Protein AF-0000000080633157 (afdb_homodimer)

Foldseek 3Di:
DPDDDDPCLQDADDDDPPDDCDPVNVVRRVVSVQLVQQQVQLQWKAWFFADFQAWADPDWQKIWTAWGWTAFNSSGIAGQDDGGDMDGHDFDQDQKKFKKWFFDVVFDADPVRPDTDRHTDIDIGRDQDDDRRIDTAWMFGADNRRITDDIGGPTDHMDTPDDDPPPPPD/DPDDDDPCLQDADDDDPPDDCDPVNVVRRVVSVQLVQQQVQLQWKAWFFADFQAWADPDKQKIWTAWGWTAFNSSGIAGADDGGDMDGHDFDQDQKKFKKWFFCVVFDADPVRPDTDRHTDIDIGRDQDDDRRIDTAWMFGADNRRITDDIGGPTDHMDTPDDDPPPPPD

Nearest PDB structures (foldseek):
  7b5h-assembly1_AC  TM=4.561E-01  e=1.492E-03  Nostoc sp. PCC 7120 = FACHB-418
  7b5h-assembly1_AB  TM=4.470E-01  e=4.577E-03  Nostoc sp. PCC 7120 = FACHB-418
  7b5h-assembly1_AA  TM=4.340E-01  e=4.577E-03  Nostoc sp. PCC 7120 = FACHB-418
  2xc8-assembly1_B  TM=2.805E-01  e=1.183E-01  Bacillus phage SPP1
  7b5h-assembly1_AC  TM=4.496E-01  e=2.382E-03  Nostoc sp. PCC 7120 = FACHB-418

Sequence (340 aa):
MPVSIPADATRCLHYGDGMLLTSALMTLEQRFLLNWNALQNRLLHTPGVLEGLLVTHGGGDRVTVGSGAGFDALGRFLVLPGEGASLTVPGGSSASCYVHLLFPDPAPVGEDGTIMDLAAAPRVGDTEEAPDNGVLLAEIRRDAAGAVAGVIDRRQPVRSRLPAQLTDAGMPVSIPADATRCLHYGDGMLLTSALMTLEQRFLLNWNALQNRLLHTPGVLEGLLVTHGGGDRVTVGSGAGFDALGRFLVLPGEGASLTVPGGSSASCYVHLLFPDPAPVGEDGTIMDLAAAPRVGDTEEAPDNGVLLAEIRRDAAGAVAGVIDRRQPVRSRLPAQLTDAG

Structure (mmCIF, N/CA/C/O backbone):
data_AF-0000000080633157-model_v1
#
loop_
_entity.id
_entity.type
_entity.pdbx_description
1 polymer 'Uncharacterized protein'
#
loop_
_atom_site.group_PDB
_atom_site.id
_atom_site.type_symbol
_atom_site.label_atom_id
_atom_site.label_alt_id
_atom_site.label_comp_id
_atom_site.label_asym_id
_atom_site.label_entity_id
_atom_site.label_seq_id
_atom_site.pdbx_PDB_ins_code
_atom_site.Cartn_x
_atom_site.Cartn_y
_atom_site.Cartn_z
_atom_site.occupancy
_atom_site.B_iso_or_equiv
_atom_site.auth_seq_id
_atom_site.auth_comp_id
_atom_site.auth_asym_id
_atom_site.auth_atom_id
_atom_site.pdbx_PDB_model_num
ATOM 1 N N . MET A 1 1 ? 22.188 -16.578 2.732 1 46.91 1 MET A N 1
ATOM 2 C CA . MET A 1 1 ? 23.109 -15.953 1.798 1 46.91 1 MET A CA 1
ATOM 3 C C . MET A 1 1 ? 22.75 -14.484 1.595 1 46.91 1 MET A C 1
ATOM 5 O O . MET A 1 1 ? 21.594 -14.094 1.749 1 46.91 1 MET A O 1
ATOM 9 N N . PRO A 1 2 ? 23.766 -13.672 1.641 1 53.5 2 PRO A N 1
ATOM 10 C CA . PRO A 1 2 ? 23.484 -12.25 1.443 1 53.5 2 PRO A CA 1
ATOM 11 C C . PRO A 1 2 ? 22.688 -11.977 0.173 1 53.5 2 PRO A C 1
ATOM 13 O O . PRO A 1 2 ? 22.797 -12.719 -0.803 1 53.5 2 PRO A O 1
ATOM 16 N N . VAL A 1 3 ? 21.594 -11.352 0.312 1 65.88 3 VAL A N 1
ATOM 17 C CA . VAL A 1 3 ? 20.734 -10.977 -0.805 1 65.88 3 VAL A CA 1
ATOM 18 C C . VAL A 1 3 ? 21.547 -10.289 -1.888 1 65.88 3 VAL A C 1
ATOM 20 O O . VAL A 1 3 ? 22.344 -9.391 -1.594 1 65.88 3 VAL A O 1
ATOM 23 N N . SER A 1 4 ? 21.719 -10.914 -3.088 1 83.06 4 SER A N 1
ATOM 24 C CA . SER A 1 4 ? 22.406 -10.242 -4.188 1 83.06 4 SER A CA 1
ATOM 25 C C . SER A 1 4 ? 21.594 -9.062 -4.707 1 83.06 4 SER A C 1
ATOM 27 O O . SER A 1 4 ? 20.391 -9.18 -4.918 1 83.06 4 SER A O 1
ATOM 29 N N . ILE A 1 5 ? 22.25 -7.824 -4.699 1 88.5 5 ILE A N 1
ATOM 30 C CA . ILE A 1 5 ? 21.641 -6.621 -5.262 1 88.5 5 ILE A CA 1
ATOM 31 C C . ILE A 1 5 ? 22.219 -6.352 -6.648 1 88.5 5 ILE A C 1
ATOM 33 O O . ILE A 1 5 ? 23.406 -6.07 -6.789 1 88.5 5 ILE A O 1
ATOM 37 N N . PRO A 1 6 ? 21.359 -6.469 -7.637 1 87.81 6 PRO A N 1
ATOM 38 C CA . PRO A 1 6 ? 21.875 -6.293 -9 1 87.81 6 PRO A CA 1
ATOM 39 C C . PRO A 1 6 ? 22.594 -4.953 -9.188 1 87.81 6 PRO A C 1
ATOM 41 O O . PRO A 1 6 ? 22.219 -3.959 -8.562 1 87.81 6 PRO A O 1
ATOM 44 N N . ALA A 1 7 ? 23.547 -4.895 -10.125 1 86.62 7 ALA A N 1
ATOM 45 C CA . ALA A 1 7 ? 24.391 -3.725 -10.344 1 86.62 7 ALA A CA 1
ATOM 46 C C . ALA A 1 7 ? 23.578 -2.545 -10.859 1 86.62 7 ALA A C 1
ATOM 48 O O . ALA A 1 7 ? 23.938 -1.387 -10.633 1 86.62 7 ALA A O 1
ATOM 49 N N . ASP A 1 8 ? 22.516 -2.84 -11.469 1 88.5 8 ASP A N 1
ATOM 50 C CA . ASP A 1 8 ? 21.75 -1.76 -12.078 1 88.5 8 ASP A CA 1
ATOM 51 C C . ASP A 1 8 ? 20.5 -1.426 -11.258 1 88.5 8 ASP A C 1
ATOM 53 O O . ASP A 1 8 ? 19.578 -0.775 -11.75 1 88.5 8 ASP A O 1
ATOM 57 N N . ALA A 1 9 ? 20.531 -1.873 -10.023 1 88.31 9 ALA A N 1
ATOM 58 C CA . ALA A 1 9 ? 19.344 -1.711 -9.18 1 88.31 9 ALA A CA 1
ATOM 59 C C . ALA A 1 9 ? 19.094 -0.238 -8.875 1 88.31 9 ALA A C 1
ATOM 61 O O . ALA A 1 9 ? 17.984 0.138 -8.492 1 88.31 9 ALA A O 1
ATOM 62 N N . THR A 1 10 ? 20.094 0.653 -9.062 1 89 10 THR A N 1
ATOM 63 C CA . THR A 1 10 ? 19.938 2.037 -8.633 1 89 10 THR A CA 1
ATOM 64 C C . THR A 1 10 ? 19.859 2.977 -9.828 1 89 10 THR A C 1
ATOM 66 O O . THR A 1 10 ? 19.875 4.199 -9.672 1 89 10 THR A O 1
ATOM 69 N N . ARG A 1 11 ? 19.812 2.42 -10.953 1 89.44 11 ARG A N 1
ATOM 70 C CA . ARG A 1 11 ? 19.766 3.25 -12.156 1 89.44 11 ARG A CA 1
ATOM 71 C C . ARG A 1 11 ? 18.328 3.705 -12.445 1 89.44 11 ARG A C 1
ATOM 73 O O . ARG A 1 11 ? 17.406 2.896 -12.422 1 89.44 11 ARG A O 1
ATOM 80 N N . CYS A 1 12 ? 18.172 4.992 -12.688 1 91.44 12 CYS A N 1
ATOM 81 C CA . CYS A 1 12 ? 16.875 5.562 -13.023 1 91.44 12 CYS A CA 1
ATOM 82 C C . CYS A 1 12 ? 17.016 6.68 -14.047 1 91.44 12 CYS A C 1
ATOM 84 O O . CYS A 1 12 ? 18.125 7.035 -14.438 1 91.44 12 CYS A O 1
ATOM 86 N N . LEU A 1 13 ? 15.906 7.137 -14.648 1 92.06 13 LEU A N 1
ATOM 87 C CA . LEU A 1 13 ? 15.898 8.141 -15.711 1 92.06 13 LEU A CA 1
ATOM 88 C C . LEU A 1 13 ? 16.25 9.516 -15.164 1 92.06 13 LEU A C 1
ATOM 90 O O . LEU A 1 13 ? 15.758 9.914 -14.109 1 92.06 13 LEU A O 1
ATOM 94 N N . HIS A 1 14 ? 17.188 10.195 -15.82 1 93.44 14 HIS A N 1
ATOM 95 C CA . HIS A 1 14 ? 17.391 11.625 -15.656 1 93.44 14 HIS A CA 1
ATOM 96 C C . HIS A 1 14 ? 16.688 12.422 -16.75 1 93.44 14 HIS A C 1
ATOM 98 O O . HIS A 1 14 ? 17.125 12.406 -17.906 1 93.44 14 HIS A O 1
ATOM 104 N N . TYR A 1 15 ? 15.562 13.211 -16.344 1 91.5 15 TYR A N 1
ATOM 105 C CA . TYR A 1 15 ? 14.781 13.961 -17.312 1 91.5 15 TYR A CA 1
ATOM 106 C C . TYR A 1 15 ? 15.492 15.242 -17.703 1 91.5 15 TYR A C 1
ATOM 108 O O . TYR A 1 15 ? 15.883 16.031 -16.844 1 91.5 15 TYR A O 1
ATOM 116 N N . GLY A 1 16 ? 15.695 15.336 -18.969 1 90.88 16 GLY A N 1
ATOM 117 C CA . GLY A 1 16 ? 16.312 16.531 -19.516 1 90.88 16 GLY A CA 1
ATOM 118 C C . GLY A 1 16 ? 15.422 17.297 -20.484 1 90.88 16 GLY A C 1
ATOM 119 O O . GLY A 1 16 ? 14.547 16.703 -21.109 1 90.88 16 GLY A O 1
ATOM 120 N N . ASP A 1 17 ? 15.586 18.625 -20.5 1 91.44 17 ASP A N 1
ATOM 121 C CA . ASP A 1 17 ? 14.812 19.438 -21.438 1 91.44 17 ASP A CA 1
ATOM 122 C C . ASP A 1 17 ? 14.992 18.953 -22.875 1 91.44 17 ASP A C 1
ATOM 124 O O . ASP A 1 17 ? 16.109 18.672 -23.312 1 91.44 17 ASP A O 1
ATOM 128 N N . GLY A 1 18 ? 13.898 18.828 -23.547 1 91.56 18 GLY A N 1
ATOM 129 C CA . GLY A 1 18 ? 13.945 18.453 -24.953 1 91.56 18 GLY A CA 1
ATOM 130 C C . GLY A 1 18 ? 14.055 16.953 -25.156 1 91.56 18 GLY A C 1
ATOM 131 O O . GLY A 1 18 ? 14.062 16.469 -26.297 1 91.56 18 GLY A O 1
ATOM 132 N N . MET A 1 19 ? 14.133 16.281 -24.094 1 88.19 19 MET A N 1
ATOM 133 C CA . MET A 1 19 ? 14.234 14.828 -24.156 1 88.19 19 MET A CA 1
ATOM 134 C C . MET A 1 19 ? 12.977 14.227 -24.766 1 88.19 19 MET A C 1
ATOM 136 O O . MET A 1 19 ? 11.859 14.656 -24.453 1 88.19 19 MET A O 1
ATOM 140 N N . LEU A 1 20 ? 13.172 13.266 -25.75 1 88.62 20 LEU A N 1
ATOM 141 C CA . LEU A 1 20 ? 12.07 12.43 -26.219 1 88.62 20 LEU A CA 1
ATOM 142 C C . LEU A 1 20 ? 11.883 11.219 -25.312 1 88.62 20 LEU A C 1
ATOM 144 O O . LEU A 1 20 ? 12.734 10.32 -25.297 1 88.62 20 LEU A O 1
ATOM 148 N N . LEU A 1 21 ? 10.797 11.227 -24.609 1 89.62 21 LEU A N 1
ATOM 149 C CA . LEU A 1 21 ? 10.523 10.109 -23.703 1 89.62 21 LEU A CA 1
ATOM 150 C C . LEU A 1 21 ? 9.891 8.945 -24.453 1 89.62 21 LEU A C 1
ATOM 152 O O . LEU A 1 21 ? 8.688 8.953 -24.734 1 89.62 21 LEU A O 1
ATOM 156 N N . THR A 1 22 ? 10.727 7.902 -24.734 1 91.94 22 THR A N 1
ATOM 157 C CA . THR A 1 22 ? 10.25 6.707 -25.438 1 91.94 22 THR A CA 1
ATOM 158 C C . THR A 1 22 ? 9.555 5.758 -24.453 1 91.94 22 THR A C 1
ATOM 160 O O . THR A 1 22 ? 9.656 5.922 -23.234 1 91.94 22 THR A O 1
ATOM 163 N N . SER A 1 23 ? 8.867 4.82 -25.062 1 93.88 23 SER A N 1
ATOM 164 C CA . SER A 1 23 ? 8.227 3.799 -24.25 1 93.88 23 SER A CA 1
ATOM 165 C C . SER A 1 23 ? 9.258 3.006 -23.453 1 93.88 23 SER A C 1
ATOM 167 O O . SER A 1 23 ? 9.008 2.639 -22.297 1 93.88 23 SER A O 1
ATOM 169 N N . ALA A 1 24 ? 10.367 2.785 -23.969 1 93.44 24 ALA A N 1
ATOM 170 C CA . ALA A 1 24 ? 11.422 2.049 -23.281 1 93.44 24 ALA A CA 1
ATOM 171 C C . ALA A 1 24 ? 11.93 2.826 -22.062 1 93.44 24 ALA A C 1
ATOM 173 O O . ALA A 1 24 ? 12.156 2.248 -21 1 93.44 24 ALA A O 1
ATOM 174 N N . LEU A 1 25 ? 12.102 4.059 -22.234 1 92.94 25 LEU A N 1
ATOM 175 C CA . LEU A 1 25 ? 12.578 4.891 -21.125 1 92.94 25 LEU A CA 1
ATOM 176 C C . LEU A 1 25 ? 11.539 4.984 -20.016 1 92.94 25 LEU A C 1
ATOM 178 O O . LEU A 1 25 ? 11.867 4.902 -18.844 1 92.94 25 LEU A O 1
ATOM 182 N N . MET A 1 26 ? 10.305 5.156 -20.438 1 94.81 26 MET A N 1
ATOM 183 C CA . MET A 1 26 ? 9.234 5.25 -19.438 1 94.81 26 MET A CA 1
ATOM 184 C C . MET A 1 26 ? 9.062 3.928 -18.703 1 94.81 26 MET A C 1
ATOM 186 O O . MET A 1 26 ? 8.836 3.914 -17.484 1 94.81 26 MET A O 1
ATOM 190 N N . THR A 1 27 ? 9.203 2.836 -19.391 1 94.25 27 THR A N 1
ATOM 191 C CA . THR A 1 27 ? 9.141 1.513 -18.781 1 94.25 27 THR A CA 1
ATOM 192 C C . THR A 1 27 ? 10.289 1.316 -17.797 1 94.25 27 THR A C 1
ATOM 194 O O . THR A 1 27 ? 10.102 0.771 -16.703 1 94.25 27 THR A O 1
ATOM 197 N N . LEU A 1 28 ? 11.422 1.739 -18.172 1 93.31 28 LEU A N 1
ATOM 198 C CA . LEU A 1 28 ? 12.586 1.661 -17.297 1 93.31 28 LEU A CA 1
ATOM 199 C C . LEU A 1 28 ? 12.32 2.391 -15.977 1 93.31 28 LEU A C 1
ATOM 201 O O . LEU A 1 28 ? 12.602 1.859 -14.906 1 93.31 28 LEU A O 1
ATOM 205 N N . GLU A 1 29 ? 11.789 3.604 -16.062 1 94.5 29 GLU A N 1
ATOM 206 C CA . GLU A 1 29 ? 11.523 4.383 -14.859 1 94.5 29 GLU A CA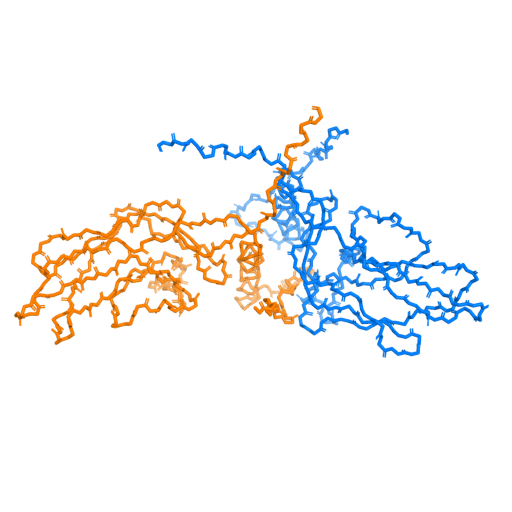 1
ATOM 207 C C . GLU A 1 29 ? 10.469 3.707 -13.984 1 94.5 29 GLU A C 1
ATOM 209 O O . GLU A 1 29 ? 10.617 3.646 -12.766 1 94.5 29 GLU A O 1
ATOM 214 N N . GLN A 1 30 ? 9.453 3.252 -14.602 1 94.56 30 GLN A N 1
ATOM 215 C CA . GLN A 1 30 ? 8.406 2.543 -13.875 1 94.56 30 GLN A CA 1
ATOM 216 C C . GLN A 1 30 ? 8.969 1.332 -13.141 1 94.56 30 GLN A C 1
ATOM 218 O O . GLN A 1 30 ? 8.695 1.135 -11.953 1 94.56 30 GLN A O 1
ATOM 223 N N . ARG A 1 31 ? 9.734 0.518 -13.797 1 93.44 31 ARG A N 1
ATOM 224 C CA . ARG A 1 31 ? 10.359 -0.658 -13.195 1 93.44 31 ARG A CA 1
ATOM 225 C C . ARG A 1 31 ? 11.297 -0.263 -12.062 1 93.44 31 ARG A C 1
ATOM 227 O O . ARG A 1 31 ? 11.352 -0.943 -11.031 1 93.44 31 ARG A O 1
ATOM 234 N N . PHE A 1 32 ? 12.031 0.822 -12.312 1 93.38 32 PHE A N 1
ATOM 235 C CA . PHE A 1 32 ? 12.922 1.306 -11.266 1 93.38 32 PHE A CA 1
ATOM 236 C C . PHE A 1 32 ? 12.141 1.598 -9.984 1 93.38 32 PHE A C 1
ATOM 238 O O . PHE A 1 32 ? 12.508 1.134 -8.906 1 93.38 32 PHE A O 1
ATOM 245 N N . LEU A 1 33 ? 11.016 2.281 -10.102 1 93.94 33 LEU A N 1
ATOM 246 C CA . LEU A 1 33 ? 10.242 2.686 -8.93 1 93.94 33 LEU A CA 1
ATOM 247 C C . LEU A 1 33 ? 9.656 1.469 -8.219 1 93.94 33 LEU A C 1
ATOM 249 O O . LEU A 1 33 ? 9.688 1.39 -6.992 1 93.94 33 LEU A O 1
ATOM 253 N N . LEU A 1 34 ? 9.18 0.485 -8.945 1 94.75 34 LEU A N 1
ATOM 254 C CA . LEU A 1 34 ? 8.625 -0.733 -8.359 1 94.75 34 LEU A CA 1
ATOM 255 C C . LEU A 1 34 ? 9.719 -1.562 -7.691 1 94.75 34 LEU A C 1
ATOM 257 O O . LEU A 1 34 ? 9.539 -2.049 -6.574 1 94.75 34 LEU A O 1
ATOM 261 N N . ASN A 1 35 ? 10.867 -1.641 -8.344 1 93 35 ASN A N 1
ATOM 262 C CA . ASN A 1 35 ? 11.961 -2.449 -7.816 1 93 35 ASN A CA 1
ATOM 263 C C . ASN A 1 35 ? 12.625 -1.784 -6.609 1 93 35 ASN A C 1
ATOM 265 O O . ASN A 1 35 ? 13.094 -2.467 -5.699 1 93 35 ASN A O 1
ATOM 269 N N . TRP A 1 36 ? 12.672 -0.483 -6.68 1 90.44 36 TRP A N 1
ATOM 270 C CA . TRP A 1 36 ? 13.219 0.276 -5.559 1 90.44 36 TRP A CA 1
ATOM 271 C C . TRP A 1 36 ? 12.453 -0.031 -4.273 1 90.44 36 TRP A C 1
ATOM 273 O O . TRP A 1 36 ? 13.055 -0.306 -3.236 1 90.44 36 TRP A O 1
ATOM 283 N N . ASN A 1 37 ? 11.172 -0.09 -4.352 1 93.31 37 ASN A N 1
ATOM 284 C CA . ASN A 1 37 ? 10.32 -0.448 -3.225 1 93.31 37 ASN A CA 1
ATOM 285 C C . ASN A 1 37 ? 10.461 -1.922 -2.857 1 93.31 37 ASN A C 1
ATOM 287 O O . ASN A 1 37 ? 10.555 -2.266 -1.677 1 93.31 37 ASN A O 1
ATOM 291 N N . ALA A 1 38 ? 10.523 -2.785 -3.83 1 94.44 38 ALA A N 1
ATOM 292 C CA . ALA A 1 38 ? 10.656 -4.223 -3.588 1 94.44 38 ALA A CA 1
ATOM 293 C C . ALA A 1 38 ? 11.945 -4.539 -2.836 1 94.44 38 ALA A C 1
ATOM 295 O O . ALA A 1 38 ? 11.953 -5.387 -1.94 1 94.44 38 ALA A O 1
ATOM 296 N N . LEU A 1 39 ? 13.016 -3.863 -3.227 1 92.25 39 LEU A N 1
ATOM 297 C CA . LEU A 1 39 ? 14.289 -4.102 -2.557 1 92.25 39 LEU A CA 1
ATOM 298 C C . LEU A 1 39 ? 14.203 -3.736 -1.078 1 92.25 39 LEU A C 1
ATOM 300 O O . LEU A 1 39 ? 14.727 -4.461 -0.224 1 92.25 39 LEU A O 1
ATOM 304 N N . GLN A 1 40 ? 13.562 -2.711 -0.721 1 92.25 40 GLN A N 1
ATOM 305 C CA . GLN A 1 40 ? 13.359 -2.354 0.679 1 92.25 40 GLN A CA 1
ATOM 306 C C . GLN A 1 40 ? 12.562 -3.434 1.408 1 92.25 40 GLN A C 1
ATOM 308 O O . GLN A 1 40 ? 12.938 -3.857 2.502 1 92.25 40 GLN A O 1
ATOM 313 N N . ASN A 1 41 ? 11.492 -3.801 0.821 1 95.06 41 ASN A N 1
ATOM 314 C CA . ASN A 1 41 ? 10.688 -4.859 1.423 1 95.06 41 ASN A CA 1
ATOM 315 C C . ASN A 1 41 ? 11.523 -6.113 1.684 1 95.06 41 ASN A C 1
ATOM 317 O O . ASN A 1 41 ? 11.406 -6.73 2.744 1 95.06 41 ASN A O 1
ATOM 321 N N . ARG A 1 42 ? 12.305 -6.453 0.713 1 93.69 42 ARG A N 1
ATOM 322 C CA . ARG A 1 42 ? 13.141 -7.648 0.823 1 93.69 42 ARG A CA 1
ATOM 323 C C . ARG A 1 42 ? 14.078 -7.551 2.02 1 93.69 42 ARG A C 1
ATOM 325 O O . ARG A 1 42 ? 14.305 -8.539 2.721 1 93.69 42 ARG A O 1
ATOM 332 N N . LEU A 1 43 ? 14.586 -6.43 2.244 1 91.19 43 LEU A N 1
ATOM 333 C CA . LEU A 1 43 ? 15.57 -6.238 3.299 1 91.19 43 LEU A CA 1
ATOM 334 C C . LEU A 1 43 ? 14.891 -6.043 4.652 1 91.19 43 LEU A C 1
ATOM 336 O O . LEU A 1 43 ? 15.477 -6.34 5.695 1 91.19 43 LEU A O 1
ATOM 340 N N . LEU A 1 44 ? 13.664 -5.633 4.695 1 90.94 44 LEU A N 1
ATOM 341 C CA . LEU A 1 44 ? 12.984 -5.289 5.941 1 90.94 44 LEU A CA 1
ATOM 342 C C . LEU A 1 44 ? 12.078 -6.43 6.395 1 90.94 44 LEU A C 1
ATOM 344 O O . LEU A 1 44 ? 11.781 -6.555 7.586 1 90.94 44 LEU A O 1
ATOM 348 N N . HIS A 1 45 ? 11.641 -7.254 5.492 1 94.25 45 HIS A N 1
ATOM 349 C CA . HIS A 1 45 ? 10.586 -8.211 5.805 1 94.25 45 HIS A CA 1
ATOM 350 C C . HIS A 1 45 ? 10.898 -9.586 5.223 1 94.25 45 HIS A C 1
ATOM 352 O O . HIS A 1 45 ? 11.555 -9.688 4.18 1 94.25 45 HIS A O 1
ATOM 358 N N . THR A 1 46 ? 10.438 -10.641 5.879 1 94.75 46 THR A N 1
ATOM 359 C CA . THR A 1 46 ? 10.445 -11.977 5.293 1 94.75 46 THR A CA 1
ATOM 360 C C . THR A 1 46 ? 9.344 -12.117 4.246 1 94.75 46 THR A C 1
ATOM 362 O O . THR A 1 46 ? 8.344 -11.391 4.281 1 94.75 46 THR A O 1
ATOM 365 N N . PRO A 1 47 ? 9.555 -13.016 3.314 1 96.5 47 PRO A N 1
ATOM 366 C CA . PRO A 1 47 ? 8.422 -13.32 2.434 1 96.5 47 PRO A CA 1
ATOM 367 C C . PRO A 1 47 ? 7.25 -13.961 3.18 1 96.5 47 PRO A C 1
ATOM 369 O O . PRO A 1 47 ? 7.453 -14.648 4.184 1 96.5 47 PRO A O 1
ATOM 372 N N . GLY A 1 48 ? 6.082 -13.734 2.656 1 97.44 48 GLY A N 1
ATOM 373 C CA . GLY A 1 48 ? 4.902 -14.312 3.283 1 97.44 48 GLY A CA 1
ATOM 374 C C . GLY A 1 48 ? 3.631 -13.547 2.986 1 97.44 48 GLY A C 1
ATOM 375 O O . GLY A 1 48 ? 3.58 -12.758 2.037 1 97.44 48 GLY A O 1
ATOM 376 N N . VAL A 1 49 ? 2.607 -13.859 3.789 1 97.81 49 VAL A N 1
ATOM 377 C CA . VAL A 1 49 ? 1.283 -13.273 3.609 1 97.81 49 VAL A CA 1
ATOM 378 C C . VAL A 1 49 ? 1.072 -12.148 4.629 1 97.81 49 VAL A C 1
ATOM 380 O O . VAL A 1 49 ? 1.312 -12.336 5.824 1 97.81 49 VAL A O 1
ATOM 383 N N . LEU A 1 50 ? 0.703 -11 4.133 1 96.62 50 LEU A N 1
ATOM 384 C CA . LEU A 1 50 ? 0.382 -9.867 5.004 1 96.62 50 LEU A CA 1
ATOM 385 C C . LEU A 1 50 ? -1.054 -9.969 5.512 1 96.62 50 LEU A C 1
ATOM 387 O O . LEU A 1 50 ? -1.322 -9.695 6.684 1 96.62 50 LEU A O 1
ATOM 391 N N . GLU A 1 51 ? -1.919 -10.32 4.547 1 95.88 51 GLU A N 1
ATOM 392 C CA . GLU A 1 51 ? -3.346 -10.391 4.852 1 95.88 51 GLU A CA 1
ATOM 393 C C . GLU A 1 51 ? -4.086 -11.242 3.818 1 95.88 51 GLU A C 1
ATOM 395 O O . GLU A 1 51 ? -3.771 -11.188 2.627 1 95.88 51 GLU A O 1
ATOM 400 N N . GLY A 1 52 ? -5.078 -11.961 4.352 1 97.12 52 GLY A N 1
ATOM 401 C CA . GLY A 1 52 ? -5.965 -12.672 3.443 1 97.12 52 GLY A CA 1
ATOM 402 C C . GLY A 1 52 ? -5.312 -13.875 2.791 1 97.12 52 GLY A C 1
ATOM 403 O O . GLY A 1 52 ? -4.613 -14.641 3.453 1 97.12 52 GLY A O 1
ATOM 404 N N . LEU A 1 53 ? -5.777 -14.211 1.559 1 97.94 53 LEU A N 1
ATOM 405 C CA . LEU A 1 53 ? -5.23 -15.234 0.683 1 97.94 53 LEU A CA 1
ATOM 406 C C . LEU A 1 53 ? -5.52 -16.625 1.234 1 97.94 53 LEU A C 1
ATOM 408 O O . LEU A 1 53 ? -4.754 -17.562 1 1 97.94 53 LEU A O 1
ATOM 412 N N . LEU A 1 54 ? -6.582 -16.719 1.969 1 98.06 54 LEU A N 1
ATOM 413 C CA . LEU A 1 54 ? -7.008 -18.031 2.443 1 98.06 54 LEU A CA 1
ATOM 414 C C . LEU A 1 54 ? -7.531 -18.891 1.292 1 98.06 54 LEU A C 1
ATOM 416 O O . LEU A 1 54 ? -8.297 -18.406 0.458 1 98.06 54 LEU A O 1
ATOM 420 N N . VAL A 1 55 ? -7.094 -20.109 1.274 1 98.44 55 VAL A N 1
ATOM 421 C CA . VAL A 1 55 ? -7.566 -21.062 0.281 1 98.44 55 VAL A CA 1
ATOM 422 C C . VAL A 1 55 ? -8.617 -21.969 0.903 1 98.44 55 VAL A C 1
ATOM 424 O O . VAL A 1 55 ? -8.398 -22.562 1.966 1 98.44 55 VAL A O 1
ATOM 427 N N . THR A 1 56 ? -9.695 -22.047 0.234 1 97.94 56 THR A N 1
ATOM 428 C CA . THR A 1 56 ? -10.781 -22.891 0.715 1 97.94 56 THR A CA 1
ATOM 429 C C . THR A 1 56 ? -11.289 -23.812 -0.396 1 97.94 56 THR A C 1
ATOM 431 O O . THR A 1 56 ? -11.156 -23.484 -1.579 1 97.94 56 THR A O 1
ATOM 434 N N . HIS A 1 57 ? -11.766 -24.953 0.052 1 96.69 57 HIS A N 1
ATOM 435 C CA . HIS A 1 57 ? -12.383 -25.844 -0.92 1 96.69 57 HIS A CA 1
ATOM 436 C C . HIS A 1 57 ? -13.727 -25.297 -1.4 1 96.69 57 HIS A C 1
ATOM 438 O O . HIS A 1 57 ? -14.609 -25.016 -0.592 1 96.69 57 HIS A O 1
ATOM 444 N N . GLY A 1 58 ? -13.875 -25.016 -2.678 1 91.75 58 GLY A N 1
ATOM 445 C CA . GLY A 1 58 ? -15.086 -24.453 -3.254 1 91.75 58 GLY A CA 1
ATOM 446 C C . GLY A 1 58 ? -16.062 -25.5 -3.756 1 91.75 58 GLY A C 1
ATOM 447 O O . GLY A 1 58 ? -17.047 -25.188 -4.414 1 91.75 58 GLY A O 1
ATOM 448 N N . GLY A 1 59 ? -15.727 -26.797 -3.619 1 91.25 59 GLY A N 1
ATOM 449 C CA . GLY A 1 59 ? -16.547 -27.891 -4.109 1 91.25 59 GLY A CA 1
ATOM 450 C C . GLY A 1 59 ? -15.969 -28.547 -5.348 1 91.25 59 GLY A C 1
ATOM 451 O O . GLY A 1 59 ? -15.391 -27.891 -6.203 1 91.25 59 GLY A O 1
ATOM 452 N N . GLY A 1 60 ? -16.25 -29.828 -5.43 1 93.19 60 GLY A N 1
ATOM 453 C CA . GLY A 1 60 ? -15.703 -30.547 -6.57 1 93.19 60 GLY A CA 1
ATOM 454 C C . GLY A 1 60 ? -14.203 -30.391 -6.719 1 93.19 60 GLY A C 1
ATOM 455 O O . GLY A 1 60 ? -13.453 -30.625 -5.77 1 93.19 60 GLY A O 1
ATOM 456 N N . ASP A 1 61 ? -13.82 -30.016 -7.926 1 94.25 61 ASP A N 1
ATOM 457 C CA . ASP A 1 61 ? -12.398 -29.844 -8.203 1 94.25 61 ASP A CA 1
ATOM 458 C C . ASP A 1 61 ? -11.984 -28.375 -8.125 1 94.25 61 ASP A C 1
ATOM 460 O O . ASP A 1 61 ? -10.977 -27.984 -8.703 1 94.25 61 ASP A O 1
ATOM 464 N N . ARG A 1 62 ? -12.789 -27.641 -7.355 1 95.94 62 ARG A N 1
ATOM 465 C CA . ARG A 1 62 ? -12.508 -26.219 -7.309 1 95.94 62 ARG A CA 1
ATOM 466 C C . ARG A 1 62 ? -12.016 -25.797 -5.93 1 95.94 62 ARG A C 1
ATOM 468 O O . ARG A 1 62 ? -12.508 -26.297 -4.91 1 95.94 62 ARG A O 1
ATOM 475 N N . VAL A 1 63 ? -11.023 -24.922 -5.961 1 97.62 63 VAL A N 1
ATOM 476 C CA . VAL A 1 63 ? -10.633 -24.219 -4.742 1 97.62 63 VAL A CA 1
ATOM 477 C C . VAL A 1 63 ? -10.719 -22.719 -4.969 1 97.62 63 VAL A C 1
ATOM 479 O O . VAL A 1 63 ? -10.625 -22.25 -6.109 1 97.62 63 VAL A O 1
ATOM 482 N N . THR A 1 64 ? -10.984 -21.984 -3.938 1 97.81 64 THR A N 1
ATOM 483 C CA . THR A 1 64 ? -11.039 -20.531 -3.994 1 97.81 64 THR A CA 1
ATOM 484 C C . THR A 1 64 ? -9.938 -19.906 -3.143 1 97.81 64 THR A C 1
ATOM 486 O O . THR A 1 64 ? -9.609 -20.422 -2.068 1 97.81 64 THR A O 1
ATOM 489 N N . VAL A 1 65 ? -9.367 -18.891 -3.672 1 98.19 65 VAL A N 1
ATOM 490 C CA . VAL A 1 65 ? -8.383 -18.094 -2.945 1 98.19 65 VAL A CA 1
ATOM 491 C C . VAL A 1 65 ? -8.969 -16.719 -2.635 1 98.19 65 VAL A C 1
ATOM 493 O O . VAL A 1 65 ? -9.398 -16 -3.541 1 98.19 65 VAL A O 1
ATOM 496 N N . GLY A 1 66 ? -8.984 -16.359 -1.416 1 97.62 66 GLY A N 1
ATOM 497 C CA . GLY A 1 66 ? -9.484 -15.047 -1.037 1 97.62 66 GLY A CA 1
ATOM 498 C C . GLY A 1 66 ? -8.555 -13.914 -1.432 1 97.62 66 GLY A C 1
ATOM 499 O O . GLY A 1 66 ? -7.355 -14.125 -1.618 1 97.62 66 GLY A O 1
ATOM 500 N N . SER A 1 67 ? -9.18 -12.719 -1.551 1 97.94 67 SER A N 1
ATOM 501 C CA . SER A 1 67 ? -8.375 -11.523 -1.793 1 97.94 67 SER A CA 1
ATOM 502 C C . SER A 1 67 ? -7.352 -11.312 -0.682 1 97.94 67 SER A C 1
ATOM 504 O O . SER A 1 67 ? -7.543 -11.781 0.443 1 97.94 67 SER A O 1
ATOM 506 N N . GLY A 1 68 ? -6.258 -10.633 -1.015 1 97.81 68 GLY A N 1
ATOM 507 C CA . GLY A 1 68 ? -5.227 -10.367 -0.026 1 97.81 68 GLY A CA 1
ATOM 508 C C . GLY A 1 68 ? -3.916 -9.906 -0.639 1 97.81 68 GLY A C 1
ATOM 509 O O . GLY A 1 68 ? -3.887 -9.445 -1.782 1 97.81 68 GLY A O 1
ATOM 510 N N . ALA A 1 69 ? -2.896 -10 0.241 1 98.19 69 ALA A N 1
ATOM 511 C CA . ALA A 1 69 ? -1.605 -9.484 -0.208 1 98.19 69 ALA A CA 1
ATOM 512 C C . ALA A 1 69 ? -0.458 -10.117 0.573 1 98.19 69 ALA A C 1
ATOM 514 O O . ALA A 1 69 ? -0.672 -10.703 1.639 1 98.19 69 ALA A O 1
ATOM 515 N N . GLY A 1 70 ? 0.682 -10 -0.001 1 97.81 70 GLY A N 1
ATOM 516 C CA . GLY A 1 70 ? 1.906 -10.477 0.621 1 97.81 70 GLY A CA 1
ATOM 517 C C . GLY A 1 70 ? 3.16 -10.016 -0.097 1 97.81 70 GLY A C 1
ATOM 518 O O . GLY A 1 70 ? 3.098 -9.141 -0.967 1 97.81 70 GLY A O 1
ATOM 519 N N . PHE A 1 71 ? 4.27 -10.555 0.331 1 98.06 71 PHE A N 1
ATOM 520 C CA . PHE A 1 71 ? 5.562 -10.32 -0.302 1 98.06 71 PHE A CA 1
ATOM 521 C C . PHE A 1 71 ? 6.18 -11.633 -0.768 1 98.06 71 PHE A C 1
ATOM 523 O O . PHE A 1 71 ? 6.125 -12.641 -0.057 1 98.06 71 PHE A O 1
ATOM 530 N N . ASP A 1 72 ? 6.75 -11.578 -1.958 1 97.56 72 ASP A N 1
ATOM 531 C CA . ASP A 1 72 ? 7.527 -12.742 -2.359 1 97.56 72 ASP A CA 1
ATOM 532 C C . ASP A 1 72 ? 8.984 -12.609 -1.909 1 97.56 72 ASP A C 1
ATOM 534 O O . ASP A 1 72 ? 9.336 -11.68 -1.184 1 97.56 72 ASP A O 1
ATOM 538 N N . ALA A 1 73 ? 9.797 -13.633 -2.283 1 95.56 73 ALA A N 1
ATOM 539 C CA . ALA A 1 73 ? 11.172 -13.719 -1.796 1 95.56 73 ALA A CA 1
ATOM 540 C C . ALA A 1 73 ? 12.016 -12.586 -2.355 1 95.56 73 ALA A C 1
ATOM 542 O O . ALA A 1 73 ? 13.102 -12.297 -1.841 1 95.56 73 ALA A O 1
ATOM 543 N N . LEU A 1 74 ? 11.578 -11.945 -3.426 1 94.25 74 LEU A N 1
ATOM 544 C CA . LEU A 1 74 ? 12.305 -10.836 -4.023 1 94.25 74 LEU A CA 1
ATOM 545 C C . LEU A 1 74 ? 11.805 -9.5 -3.467 1 94.25 74 LEU A C 1
ATOM 547 O O . LEU A 1 74 ? 12.281 -8.438 -3.875 1 94.25 74 LEU A O 1
ATOM 551 N N . GLY A 1 75 ? 10.859 -9.539 -2.527 1 96.06 75 GLY A N 1
ATOM 552 C CA . GLY A 1 75 ? 10.312 -8.344 -1.909 1 96.06 75 GLY A CA 1
ATOM 553 C C . GLY A 1 75 ? 9.203 -7.711 -2.723 1 96.06 75 GLY A C 1
ATOM 554 O O . GLY A 1 75 ? 8.742 -6.609 -2.404 1 96.06 75 GLY A O 1
ATOM 555 N N . ARG A 1 76 ? 8.828 -8.359 -3.791 1 97 76 ARG A N 1
ATOM 556 C CA . ARG A 1 76 ? 7.746 -7.816 -4.609 1 97 76 ARG A CA 1
ATOM 557 C C . ARG A 1 76 ? 6.402 -7.941 -3.9 1 97 76 ARG A C 1
ATOM 559 O O . ARG A 1 76 ? 6.156 -8.922 -3.193 1 97 76 ARG A O 1
ATOM 566 N N . PHE A 1 77 ? 5.602 -6.906 -4.062 1 98.12 77 PHE A N 1
ATOM 567 C CA . PHE A 1 77 ? 4.281 -6.82 -3.449 1 98.12 77 PHE A CA 1
ATOM 568 C C . PHE A 1 77 ? 3.26 -7.617 -4.25 1 98.12 77 PHE A C 1
ATOM 570 O O . PHE A 1 77 ? 2.957 -7.277 -5.395 1 98.12 77 PHE A O 1
ATOM 577 N N . LEU A 1 78 ? 2.805 -8.734 -3.697 1 98.31 78 LEU A N 1
ATOM 578 C CA . LEU A 1 78 ? 1.765 -9.555 -4.305 1 98.31 78 LEU A CA 1
ATOM 579 C C . LEU A 1 78 ? 0.38 -9.094 -3.867 1 98.31 78 LEU A C 1
ATOM 581 O O . LEU A 1 78 ? 0.095 -9.023 -2.668 1 98.31 78 LEU A O 1
ATOM 585 N N . VAL A 1 79 ? -0.454 -8.766 -4.836 1 98.44 79 VAL A N 1
ATOM 586 C CA . VAL A 1 79 ? -1.807 -8.32 -4.512 1 98.44 79 VAL A CA 1
ATOM 587 C C . VAL A 1 79 ? -2.82 -9.133 -5.316 1 98.44 79 VAL A C 1
ATOM 589 O O . VAL A 1 79 ? -2.713 -9.234 -6.539 1 98.44 79 VAL A O 1
ATOM 592 N N . LEU A 1 80 ? -3.699 -9.789 -4.656 1 98.12 80 LEU A N 1
ATOM 593 C CA . LEU A 1 80 ? -4.898 -10.383 -5.242 1 98.12 80 LEU A CA 1
ATOM 594 C C . LEU A 1 80 ? -6.137 -9.57 -4.879 1 98.12 80 LEU A C 1
ATOM 596 O O . LEU A 1 80 ? -6.703 -9.742 -3.795 1 98.12 80 LEU A O 1
ATOM 600 N N . PRO A 1 81 ? -6.559 -8.781 -5.809 1 97.31 81 PRO A N 1
ATOM 601 C CA . PRO A 1 81 ? -7.598 -7.816 -5.441 1 97.31 81 PRO A CA 1
ATOM 602 C C . PRO A 1 81 ? -9.008 -8.375 -5.617 1 97.31 81 PRO A C 1
ATOM 604 O O . PRO A 1 81 ? -9.18 -9.531 -6.016 1 97.31 81 PRO A O 1
ATOM 607 N N . GLY A 1 82 ? -9.984 -7.52 -5.223 1 95.44 82 GLY A N 1
ATOM 608 C CA . GLY A 1 82 ? -11.383 -7.824 -5.48 1 95.44 82 GLY A CA 1
ATOM 609 C C . GLY A 1 82 ? -11.898 -8.984 -4.656 1 95.44 82 GLY A C 1
ATOM 610 O O . GLY A 1 82 ? -11.75 -9.008 -3.434 1 95.44 82 GLY A O 1
ATOM 611 N N . GLU A 1 83 ? -12.461 -9.945 -5.367 1 93.62 83 GLU A N 1
ATOM 612 C CA . GLU A 1 83 ? -13.109 -11.055 -4.684 1 93.62 83 GLU A CA 1
ATOM 613 C C . GLU A 1 83 ? -12.203 -12.281 -4.633 1 93.62 83 GLU A C 1
ATOM 615 O O . GLU A 1 83 ? -12.633 -13.359 -4.223 1 93.62 83 GLU A O 1
ATOM 620 N N . GLY A 1 84 ? -11.031 -12.062 -4.961 1 96.25 84 GLY A N 1
ATOM 621 C CA . GLY A 1 84 ? -10.141 -13.203 -5.031 1 96.25 84 GLY A CA 1
ATOM 622 C C . GLY A 1 84 ? -10.234 -13.953 -6.344 1 96.25 84 GLY A C 1
ATOM 623 O O . GLY A 1 84 ? -10.352 -13.344 -7.41 1 96.25 84 GLY A O 1
ATOM 624 N N . ALA A 1 85 ? -9.992 -15.258 -6.285 1 96.81 85 ALA A N 1
ATOM 625 C CA . ALA A 1 85 ? -9.969 -16.062 -7.504 1 96.81 85 ALA A CA 1
ATOM 626 C C . ALA A 1 85 ? -10.406 -17.5 -7.223 1 96.81 85 ALA A C 1
ATOM 628 O O . ALA A 1 85 ? -10.273 -17.984 -6.098 1 96.81 85 ALA A O 1
ATOM 629 N N . SER A 1 86 ? -10.891 -18.109 -8.266 1 97.12 86 SER A N 1
ATOM 630 C CA . SER A 1 86 ? -11.219 -19.531 -8.25 1 97.12 86 SER A CA 1
ATOM 631 C C . SER A 1 86 ? -10.305 -20.328 -9.18 1 97.12 86 SER A C 1
ATOM 633 O O . SER A 1 86 ? -10.008 -19.875 -10.289 1 97.12 86 SER A O 1
ATOM 635 N N . LEU A 1 87 ? -9.898 -21.469 -8.664 1 97.06 87 LEU A N 1
ATOM 636 C CA . LEU A 1 87 ? -9 -22.328 -9.438 1 97.06 87 LEU A CA 1
ATOM 637 C C . LEU A 1 87 ? -9.602 -23.719 -9.609 1 97.06 87 LEU A C 1
ATOM 639 O O . LEU A 1 87 ? -10.219 -24.25 -8.688 1 97.06 87 LEU A O 1
ATOM 643 N N . THR A 1 88 ? -9.375 -24.25 -10.75 1 96.62 88 THR A N 1
ATOM 644 C CA . THR A 1 88 ? -9.625 -25.672 -10.945 1 96.62 88 THR A CA 1
ATOM 645 C C . THR A 1 88 ? -8.383 -26.484 -10.609 1 96.62 88 THR A C 1
ATOM 647 O O . THR A 1 88 ? -7.281 -26.188 -11.086 1 96.62 88 THR A O 1
ATOM 650 N N . VAL A 1 89 ? -8.562 -27.453 -9.82 1 95.94 89 VAL A N 1
ATOM 651 C CA . VAL A 1 89 ? -7.473 -28.344 -9.461 1 95.94 89 VAL A CA 1
ATOM 652 C C . VAL A 1 89 ? -7.441 -29.531 -10.414 1 95.94 89 VAL A C 1
ATOM 654 O O . VAL A 1 89 ? -8.367 -30.344 -10.43 1 95.94 89 VAL A O 1
ATOM 657 N N . PRO A 1 90 ? -6.395 -29.562 -11.125 1 91.81 90 PRO A N 1
ATOM 658 C CA . PRO A 1 90 ? -6.324 -30.719 -12.031 1 91.81 90 PRO A CA 1
ATOM 659 C C . PRO A 1 90 ? -6.207 -32.031 -11.289 1 91.81 90 PRO A C 1
ATOM 661 O O . PRO A 1 90 ? -5.629 -32.094 -10.195 1 91.81 90 PRO A O 1
ATOM 664 N N . GLY A 1 91 ? -6.836 -33.031 -11.852 1 86.44 91 GLY A N 1
ATOM 665 C CA . GLY A 1 91 ? -6.609 -34.375 -11.312 1 86.44 91 GLY A CA 1
ATOM 666 C C . GLY A 1 91 ? -5.152 -34.781 -11.352 1 86.44 91 GLY A C 1
ATOM 667 O O . GLY A 1 91 ? -4.355 -34.219 -12.102 1 86.44 91 GLY A O 1
ATOM 668 N N . GLY A 1 92 ? -4.75 -35.594 -10.383 1 84.19 92 GLY A N 1
ATOM 669 C CA . GLY A 1 92 ? -3.375 -36.062 -10.367 1 84.19 92 GLY A CA 1
ATOM 670 C C . GLY A 1 92 ? -3.18 -37.312 -9.539 1 84.19 92 GLY A C 1
ATOM 671 O O . GLY A 1 92 ? -4.078 -37.719 -8.797 1 84.19 92 GLY A O 1
ATOM 672 N N . SER A 1 93 ? -2.025 -37.906 -9.812 1 85.12 93 SER A N 1
ATOM 673 C CA . SER A 1 93 ? -1.715 -39.156 -9.117 1 85.12 93 SER A CA 1
ATOM 674 C C . SER A 1 93 ? -1.017 -38.906 -7.789 1 85.12 93 SER A C 1
ATOM 676 O O . SER A 1 93 ? -0.998 -39.75 -6.91 1 85.12 93 SER A O 1
ATOM 678 N N . SER A 1 94 ? -0.494 -37.656 -7.68 1 89.94 94 SER A N 1
ATOM 679 C CA . SER A 1 94 ? 0.169 -37.344 -6.418 1 89.94 94 SER A CA 1
ATOM 680 C C . SER A 1 94 ? -0.845 -37.094 -5.305 1 89.94 94 SER A C 1
ATOM 682 O O . SER A 1 94 ? -1.928 -36.562 -5.555 1 89.94 94 SER A O 1
ATOM 684 N N . ALA A 1 95 ? -0.506 -37.469 -4.051 1 92.94 95 ALA A N 1
ATOM 685 C CA . ALA A 1 95 ? -1.384 -37.344 -2.891 1 92.94 95 ALA A CA 1
ATOM 686 C C . ALA A 1 95 ? -1.631 -35.875 -2.562 1 92.94 95 ALA A C 1
ATOM 688 O O . ALA A 1 95 ? -2.604 -35.531 -1.882 1 92.94 95 ALA A O 1
ATOM 689 N N . SER A 1 96 ? -0.634 -35.062 -3.117 1 95.62 96 SER A N 1
ATOM 690 C CA . SER A 1 96 ? -0.77 -33.656 -2.787 1 95.62 96 SER A CA 1
ATOM 691 C C . SER A 1 96 ? -0.382 -32.781 -3.969 1 95.62 96 SER A C 1
ATOM 693 O O . SER A 1 96 ? 0.378 -33.188 -4.844 1 95.62 96 SER A O 1
ATOM 695 N N . CYS A 1 97 ? -0.993 -31.656 -4.059 1 96.75 97 CYS A N 1
ATOM 696 C CA . CYS A 1 97 ? -0.527 -30.516 -4.852 1 96.75 97 CYS A CA 1
ATOM 697 C C . CYS A 1 97 ? -0.629 -29.219 -4.059 1 96.75 97 CYS A C 1
ATOM 699 O O . CYS A 1 97 ? -1.021 -29.234 -2.891 1 96.75 97 CYS A O 1
ATOM 701 N N . TYR A 1 98 ? -0.109 -28.156 -4.676 1 98.06 98 TYR A N 1
ATOM 702 C CA . TYR A 1 98 ? 0.074 -26.938 -3.877 1 98.06 98 TYR A CA 1
ATOM 703 C C . TYR A 1 98 ? -0.437 -25.719 -4.617 1 98.06 98 TYR A C 1
ATOM 705 O O . TYR A 1 98 ? -0.343 -25.641 -5.844 1 98.06 98 TYR A O 1
ATOM 713 N N . VAL A 1 99 ? -0.99 -24.828 -3.852 1 98.38 99 VAL A N 1
ATOM 714 C CA . VAL A 1 99 ? -1.425 -23.547 -4.398 1 98.38 99 VAL A CA 1
ATOM 715 C C . VAL A 1 99 ? -0.397 -22.469 -4.062 1 98.38 99 VAL A C 1
ATOM 717 O O . VAL A 1 99 ? -0.037 -22.281 -2.896 1 98.38 99 VAL A O 1
ATOM 720 N N . HIS A 1 100 ? 0.095 -21.766 -5.055 1 98.75 100 HIS A N 1
ATOM 721 C CA . HIS A 1 100 ? 0.99 -20.625 -4.91 1 98.75 100 HIS A CA 1
ATOM 722 C C . HIS A 1 100 ? 0.352 -19.344 -5.457 1 98.75 100 HIS A C 1
ATOM 724 O O . HIS A 1 100 ? -0.496 -19.406 -6.352 1 98.75 100 HIS A O 1
ATOM 730 N N . LEU A 1 101 ? 0.622 -18.266 -4.84 1 98.69 101 LEU A N 1
ATOM 731 C CA . LEU A 1 101 ? 0.349 -16.969 -5.438 1 98.69 101 LEU A CA 1
ATOM 732 C C . LEU A 1 101 ? 1.597 -16.406 -6.109 1 98.69 101 LEU A C 1
ATOM 734 O O . LEU A 1 101 ? 2.637 -16.25 -5.465 1 98.69 101 LEU A O 1
ATOM 738 N N . LEU A 1 102 ? 1.488 -16.047 -7.402 1 98.31 102 LEU A N 1
ATOM 739 C CA . LEU A 1 102 ? 2.68 -15.672 -8.156 1 98.31 102 LEU A CA 1
ATOM 740 C C . LEU A 1 102 ? 2.572 -14.242 -8.672 1 98.31 102 LEU A C 1
ATOM 742 O O . LEU A 1 102 ? 1.505 -13.82 -9.125 1 98.31 102 LEU A O 1
ATOM 746 N N . PHE A 1 103 ? 3.637 -13.469 -8.539 1 97.94 103 PHE A N 1
ATOM 747 C CA . PHE A 1 103 ? 3.748 -12.188 -9.219 1 97.94 103 PHE A CA 1
ATOM 748 C C . PHE A 1 103 ? 3.721 -12.375 -10.734 1 97.94 103 PHE A C 1
ATOM 750 O O . PHE A 1 103 ? 4.41 -13.25 -11.266 1 97.94 103 PHE A O 1
ATOM 757 N N . PRO A 1 104 ? 2.9 -11.531 -11.375 1 96.19 104 PRO A N 1
ATOM 758 C CA . PRO A 1 104 ? 2.795 -11.711 -12.828 1 96.19 104 PRO A CA 1
ATOM 759 C C . PRO A 1 104 ? 4.035 -11.234 -13.578 1 96.19 104 PRO A C 1
ATOM 761 O O . PRO A 1 104 ? 4.305 -10.031 -13.625 1 96.19 104 PRO A O 1
ATOM 764 N N . ASP A 1 105 ? 4.734 -12.172 -14.195 1 90.44 105 ASP A N 1
ATOM 765 C CA . ASP A 1 105 ? 5.93 -11.852 -14.977 1 90.44 105 ASP A CA 1
ATOM 766 C C . ASP A 1 105 ? 6.008 -12.711 -16.234 1 90.44 105 ASP A C 1
ATOM 768 O O . ASP A 1 105 ? 6.453 -13.859 -16.188 1 90.44 105 ASP A O 1
ATOM 772 N N . PRO A 1 106 ? 5.621 -12.156 -17.406 1 91.62 106 PRO A N 1
ATOM 773 C CA . PRO A 1 106 ? 5.242 -10.75 -17.594 1 91.62 106 PRO A CA 1
ATOM 774 C C . PRO A 1 106 ? 3.816 -10.461 -17.125 1 91.62 106 PRO A C 1
ATOM 776 O O . PRO A 1 106 ? 2.986 -11.375 -17.062 1 91.62 106 PRO A O 1
ATOM 779 N N . ALA A 1 107 ? 3.574 -9.227 -16.797 1 95.31 107 ALA A N 1
ATOM 780 C CA . ALA A 1 107 ? 2.229 -8.797 -16.422 1 95.31 107 ALA A CA 1
ATOM 781 C C . ALA A 1 107 ? 1.328 -8.695 -17.641 1 95.31 107 ALA A C 1
ATOM 783 O O . ALA A 1 107 ? 1.763 -8.234 -18.703 1 95.31 107 ALA A O 1
ATOM 784 N N . PRO A 1 108 ? 0.095 -9.172 -17.484 1 95.88 108 PRO A N 1
ATOM 785 C CA . PRO A 1 108 ? -0.842 -9.055 -18.594 1 95.88 108 PRO A CA 1
ATOM 786 C C . PRO A 1 108 ? -1.12 -7.602 -18.984 1 95.88 108 PRO A C 1
ATOM 788 O O . PRO A 1 108 ? -1.198 -6.734 -18.109 1 95.88 108 PRO A O 1
ATOM 791 N N . VAL A 1 109 ? -1.232 -7.398 -20.281 1 95.56 109 VAL A N 1
ATOM 792 C CA . VAL A 1 109 ? -1.573 -6.094 -20.828 1 95.56 109 VAL A CA 1
ATOM 793 C C . VAL A 1 109 ? -2.924 -6.172 -21.547 1 95.56 109 VAL A C 1
ATOM 795 O O . VAL A 1 109 ? -3.199 -7.133 -22.266 1 95.56 109 VAL A O 1
ATOM 798 N N . GLY A 1 110 ? -3.732 -5.207 -21.25 1 93.75 110 GLY A N 1
ATOM 799 C CA . GLY A 1 110 ? -5.051 -5.195 -21.859 1 93.75 110 GLY A CA 1
ATOM 800 C C . GLY A 1 110 ? -5.008 -5.172 -23.375 1 93.75 110 GLY A C 1
ATOM 801 O O . GLY A 1 110 ? -3.945 -4.973 -23.969 1 93.75 110 GLY A O 1
ATOM 802 N N . GLU A 1 111 ? -6.172 -5.293 -23.969 1 91.62 111 GLU A N 1
ATOM 803 C CA . GLU A 1 111 ? -6.305 -5.426 -25.406 1 91.62 111 GLU A CA 1
ATOM 804 C C . GLU A 1 111 ? -5.812 -4.168 -26.125 1 91.62 111 GLU A C 1
ATOM 806 O O . GLU A 1 111 ? -5.164 -4.258 -27.172 1 91.62 111 GLU A O 1
ATOM 811 N N . ASP A 1 112 ? -6.09 -3.039 -25.547 1 89 112 ASP A N 1
ATOM 812 C CA . ASP A 1 112 ? -5.727 -1.797 -26.234 1 89 112 ASP A CA 1
ATOM 813 C C . ASP A 1 112 ? -4.27 -1.428 -25.953 1 89 112 ASP A C 1
ATOM 815 O O . ASP A 1 112 ? -3.768 -0.432 -26.484 1 89 112 ASP A O 1
ATOM 819 N N . GLY A 1 113 ? -3.645 -2.213 -25.078 1 92 113 GLY A N 1
ATOM 820 C CA . GLY A 1 113 ? -2.219 -2.057 -24.844 1 92 113 GLY A CA 1
ATOM 821 C C . GLY A 1 113 ? -1.896 -0.91 -23.906 1 92 113 GLY A C 1
ATOM 822 O O . GLY A 1 113 ? -0.73 -0.542 -23.734 1 92 113 GLY A O 1
ATOM 823 N N . THR A 1 114 ? -2.834 -0.34 -23.188 1 92.81 114 THR A N 1
ATOM 824 C CA . THR A 1 114 ? -2.633 0.891 -22.438 1 92.81 114 THR A CA 1
ATOM 825 C C . THR A 1 114 ? -2.537 0.599 -20.938 1 92.81 114 THR A C 1
ATOM 827 O O . THR A 1 114 ? -1.892 1.341 -20.203 1 92.81 114 THR A O 1
ATOM 830 N N . ILE A 1 115 ? -3.238 -0.492 -20.578 1 95.06 115 ILE A N 1
ATOM 831 C CA . ILE A 1 115 ? -3.297 -0.82 -19.156 1 95.06 115 ILE A CA 1
ATOM 832 C C . ILE A 1 115 ? -2.629 -2.172 -18.906 1 95.06 115 ILE A C 1
ATOM 834 O O . ILE A 1 115 ? -2.902 -3.145 -19.625 1 95.06 115 ILE A O 1
ATOM 838 N N . MET A 1 116 ? -1.739 -2.139 -17.969 1 96.5 116 MET A N 1
ATOM 839 C CA . MET A 1 116 ? -1.127 -3.359 -17.438 1 96.5 116 MET A CA 1
ATOM 840 C C . MET A 1 116 ? -1.673 -3.697 -16.062 1 96.5 116 MET A C 1
ATOM 842 O O . MET A 1 116 ? -1.959 -2.801 -15.266 1 96.5 116 MET A O 1
ATOM 846 N N . ASP A 1 117 ? -1.867 -4.961 -15.805 1 97 117 ASP A N 1
ATOM 847 C CA . ASP A 1 117 ? -2.402 -5.398 -14.523 1 97 117 ASP A CA 1
ATOM 848 C C . ASP A 1 117 ? -1.362 -6.195 -13.734 1 97 117 ASP A C 1
ATOM 850 O O . ASP A 1 117 ? -0.978 -7.293 -14.141 1 97 117 ASP A O 1
ATOM 854 N N . LEU A 1 118 ? -0.939 -5.688 -12.547 1 97.31 118 LEU A N 1
ATOM 855 C CA . LEU A 1 118 ? 0.08 -6.32 -11.719 1 97.31 118 LEU A CA 1
ATOM 856 C C . LEU A 1 118 ? -0.555 -7.27 -10.711 1 97.31 118 LEU A C 1
ATOM 858 O O . LEU A 1 118 ? 0.112 -7.73 -9.781 1 97.31 118 LEU A O 1
ATOM 862 N N . ALA A 1 119 ? -1.814 -7.613 -10.875 1 97.88 119 ALA A N 1
ATOM 863 C CA . ALA A 1 119 ? -2.469 -8.547 -9.961 1 97.88 119 ALA A CA 1
ATOM 864 C C . ALA A 1 119 ? -1.745 -9.891 -9.945 1 97.88 119 ALA A C 1
ATOM 866 O O . ALA A 1 119 ? -1.473 -10.477 -11 1 97.88 119 ALA A O 1
ATOM 867 N N . ALA A 1 120 ? -1.421 -10.312 -8.719 1 98.12 120 ALA A N 1
ATOM 868 C CA . ALA A 1 120 ? -0.856 -11.656 -8.578 1 98.12 120 ALA A CA 1
ATOM 869 C C . ALA A 1 120 ? -1.88 -12.727 -8.945 1 98.12 120 ALA A C 1
ATOM 871 O O . ALA A 1 120 ? -3.086 -12.516 -8.797 1 98.12 120 ALA A O 1
ATOM 872 N N . ALA A 1 121 ? -1.33 -13.812 -9.359 1 97.19 121 ALA A N 1
ATOM 873 C CA . ALA A 1 121 ? -2.205 -14.883 -9.836 1 97.19 121 ALA A CA 1
ATOM 874 C C . ALA A 1 121 ? -1.955 -16.172 -9.078 1 97.19 121 ALA A C 1
ATOM 876 O O . ALA A 1 121 ? -0.815 -16.641 -8.977 1 97.19 121 ALA A O 1
ATOM 877 N N . PRO A 1 122 ? -3.057 -16.734 -8.562 1 98.31 122 PRO A N 1
ATOM 878 C CA . PRO A 1 122 ? -2.871 -18.047 -7.953 1 98.31 122 PRO A CA 1
ATOM 879 C C . PRO A 1 122 ? -2.723 -19.156 -8.984 1 98.31 122 PRO A C 1
ATOM 881 O O . PRO A 1 122 ? -3.344 -19.109 -10.055 1 98.31 122 PRO A O 1
ATOM 884 N N . ARG A 1 123 ? -1.893 -20.125 -8.625 1 97.5 123 ARG A N 1
ATOM 885 C CA . ARG A 1 123 ? -1.641 -21.281 -9.484 1 97.5 123 ARG A CA 1
ATOM 886 C C . ARG A 1 123 ? -1.528 -22.562 -8.672 1 97.5 123 ARG A C 1
ATOM 888 O O . ARG A 1 123 ? -1.072 -22.547 -7.531 1 97.5 123 ARG A O 1
ATOM 895 N N . VAL A 1 124 ? -1.933 -23.625 -9.32 1 97.25 124 VAL A N 1
ATOM 896 C CA . VAL A 1 124 ? -1.724 -24.953 -8.734 1 97.25 124 VAL A CA 1
ATOM 897 C C . VAL A 1 124 ? -0.43 -25.547 -9.273 1 97.25 124 VAL A C 1
ATOM 899 O O . VAL A 1 124 ? -0.173 -25.516 -10.477 1 97.25 124 VAL A O 1
ATOM 902 N N . GLY A 1 125 ? 0.363 -26.016 -8.367 1 95.44 125 GLY A N 1
ATOM 903 C CA . GLY A 1 125 ? 1.605 -26.672 -8.742 1 95.44 125 GLY A CA 1
ATOM 904 C C . GLY A 1 125 ? 1.839 -27.969 -8.008 1 95.44 125 GLY A C 1
ATOM 905 O O . GLY A 1 125 ? 1.159 -28.266 -7.02 1 95.44 125 GLY A O 1
ATOM 906 N N . ASP A 1 126 ? 2.879 -28.703 -8.43 1 94 126 ASP A N 1
ATOM 907 C CA . ASP A 1 126 ? 3.123 -30.031 -7.883 1 94 126 ASP A CA 1
ATOM 908 C C . ASP A 1 126 ? 4.207 -29.984 -6.809 1 94 126 ASP A C 1
ATOM 910 O O . ASP A 1 126 ? 4.473 -31 -6.152 1 94 126 ASP A O 1
ATOM 914 N N . THR A 1 127 ? 4.816 -28.891 -6.676 1 94.75 127 THR A N 1
ATOM 915 C CA . THR A 1 127 ? 5.898 -28.797 -5.703 1 94.75 127 THR A CA 1
ATOM 916 C C . THR A 1 127 ? 5.516 -27.859 -4.562 1 94.75 127 THR A C 1
ATOM 918 O O . THR A 1 127 ? 4.82 -26.859 -4.777 1 94.75 127 THR A O 1
ATOM 921 N N . GLU A 1 128 ? 5.988 -28.219 -3.408 1 96.38 128 GLU A N 1
ATOM 922 C CA . GLU A 1 128 ? 5.715 -27.406 -2.223 1 96.38 128 GLU A CA 1
ATOM 923 C C . GLU A 1 128 ? 6.488 -26.094 -2.252 1 96.38 128 GLU A C 1
ATOM 925 O O . GLU A 1 128 ? 5.973 -25.062 -1.843 1 96.38 128 GLU A O 1
ATOM 930 N N . GLU A 1 129 ? 7.699 -26.156 -2.729 1 95.44 129 GLU A N 1
ATOM 931 C CA . GLU A 1 129 ? 8.57 -24.984 -2.744 1 95.44 129 GLU A CA 1
ATOM 932 C C . GLU A 1 129 ? 8.023 -23.906 -3.664 1 95.44 129 GLU A C 1
ATOM 934 O O . GLU A 1 129 ? 7.707 -24.172 -4.824 1 95.44 129 GLU A O 1
ATOM 939 N N . ALA A 1 130 ? 7.863 -22.781 -3.121 1 94.88 130 ALA A N 1
ATOM 940 C CA . ALA A 1 130 ? 7.418 -21.656 -3.934 1 94.88 130 ALA A CA 1
ATOM 941 C C . ALA A 1 130 ? 8.547 -21.125 -4.816 1 94.88 130 ALA A C 1
ATOM 943 O O . ALA A 1 130 ? 9.695 -21.047 -4.379 1 94.88 130 ALA A O 1
ATOM 944 N N . PRO A 1 131 ? 8.164 -20.812 -6.074 1 93.88 131 PRO A N 1
ATOM 945 C CA . PRO A 1 131 ? 9.18 -20.094 -6.859 1 93.88 131 PRO A CA 1
ATOM 946 C C . PRO A 1 131 ? 9.555 -18.75 -6.25 1 93.88 131 PRO A C 1
ATOM 948 O O . PRO A 1 131 ? 8.859 -18.25 -5.359 1 93.88 131 PRO A O 1
ATOM 951 N N . ASP A 1 132 ? 10.617 -18.094 -6.754 1 92.25 132 ASP A N 1
ATOM 952 C CA . ASP A 1 132 ? 11.109 -16.828 -6.207 1 92.25 132 ASP A CA 1
ATOM 953 C C . ASP A 1 132 ? 10.047 -15.734 -6.297 1 92.25 132 ASP A C 1
ATOM 955 O O . ASP A 1 132 ? 10 -14.844 -5.457 1 92.25 132 ASP A O 1
ATOM 959 N N . ASN A 1 133 ? 9.25 -15.836 -7.316 1 95.19 133 ASN A N 1
ATOM 960 C CA . ASN A 1 133 ? 8.258 -14.789 -7.523 1 95.19 133 ASN A CA 1
ATOM 961 C C . ASN A 1 133 ? 6.914 -15.156 -6.902 1 95.19 133 ASN A C 1
ATOM 963 O O . ASN A 1 133 ? 5.867 -14.695 -7.363 1 95.19 133 ASN A O 1
ATOM 967 N N . GLY A 1 134 ? 6.949 -16 -5.957 1 97.56 134 GLY A N 1
ATOM 968 C CA . GLY A 1 134 ? 5.664 -16.375 -5.387 1 97.56 134 GLY A CA 1
ATOM 969 C C . GLY A 1 134 ? 5.742 -16.75 -3.92 1 97.56 134 GLY A C 1
ATOM 970 O O . GLY A 1 134 ? 6.82 -16.688 -3.318 1 97.56 134 GLY A O 1
ATOM 971 N N . VAL A 1 135 ? 4.574 -17.062 -3.336 1 98.25 135 VAL A N 1
ATOM 972 C CA . VAL A 1 135 ? 4.438 -17.531 -1.962 1 98.25 135 VAL A CA 1
ATOM 973 C C . VAL A 1 135 ? 3.496 -18.734 -1.921 1 98.25 135 VAL A C 1
ATOM 975 O O . VAL A 1 135 ? 2.533 -18.797 -2.689 1 98.25 135 VAL A O 1
ATOM 978 N N . LEU A 1 136 ? 3.812 -19.672 -1.037 1 98.75 136 LEU A N 1
ATOM 979 C CA . LEU A 1 136 ? 2.963 -20.828 -0.819 1 98.75 136 LEU A CA 1
ATOM 980 C C . LEU A 1 136 ? 1.729 -20.453 -0.002 1 98.75 136 LEU A C 1
ATOM 982 O O . LEU A 1 136 ? 1.841 -19.797 1.027 1 98.75 136 LEU A O 1
ATOM 986 N N . LEU A 1 137 ? 0.573 -20.953 -0.499 1 98.69 137 LEU A N 1
ATOM 987 C CA . LEU A 1 137 ? -0.653 -20.609 0.212 1 98.69 137 LEU A CA 1
ATOM 988 C C . LEU A 1 137 ? -1.27 -21.844 0.858 1 98.69 137 LEU A C 1
ATOM 990 O O . LEU A 1 137 ? -1.811 -21.766 1.964 1 98.69 137 LEU A O 1
ATOM 994 N N . ALA A 1 138 ? -1.217 -22.969 0.139 1 98.75 138 ALA A N 1
ATOM 995 C CA . ALA A 1 138 ? -1.954 -24.125 0.658 1 98.75 138 ALA A CA 1
ATOM 996 C C . ALA A 1 138 ? -1.433 -25.422 0.058 1 98.75 138 ALA A C 1
ATOM 998 O O . ALA A 1 138 ? -0.806 -25.422 -1.004 1 98.75 138 ALA A O 1
ATOM 999 N N . GLU A 1 139 ? -1.644 -26.438 0.792 1 98.44 139 GLU A N 1
ATOM 1000 C CA . GLU A 1 139 ? -1.535 -27.812 0.309 1 98.44 139 GLU A CA 1
ATOM 1001 C C . GLU A 1 139 ? -2.914 -28.422 0.081 1 98.44 139 GLU A C 1
ATOM 1003 O O . GLU A 1 139 ? -3.777 -28.375 0.958 1 98.44 139 GLU A O 1
ATOM 1008 N N . ILE A 1 140 ? -3.096 -28.906 -1.143 1 97.62 140 ILE A N 1
ATOM 1009 C CA . ILE A 1 140 ? -4.328 -29.609 -1.47 1 97.62 140 ILE A CA 1
ATOM 1010 C C . ILE A 1 140 ? -4.102 -31.125 -1.371 1 97.62 140 ILE A C 1
ATOM 1012 O O . ILE A 1 140 ? -3.232 -31.672 -2.055 1 97.62 140 ILE A O 1
ATOM 1016 N N . ARG A 1 141 ? -4.898 -31.719 -0.547 1 96.81 141 ARG A N 1
ATOM 1017 C CA . ARG A 1 141 ? -4.832 -33.188 -0.427 1 96.81 141 ARG A CA 1
AT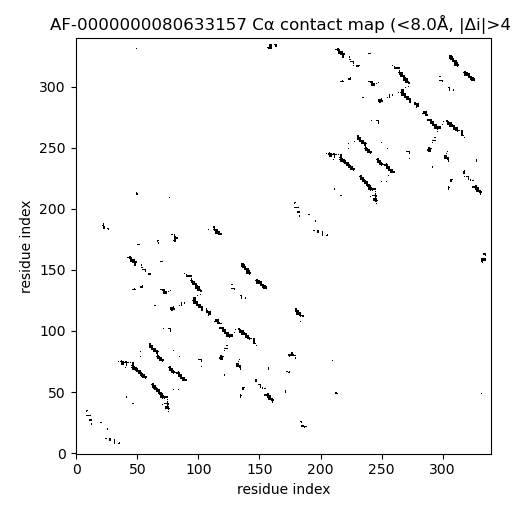OM 1018 C C . ARG A 1 141 ? -5.844 -33.844 -1.348 1 96.81 141 ARG A C 1
ATOM 1020 O O . ARG A 1 141 ? -6.98 -33.375 -1.474 1 96.81 141 ARG A O 1
ATOM 1027 N N . ARG A 1 142 ? -5.414 -34.969 -1.903 1 94.44 142 ARG A N 1
ATOM 1028 C CA . ARG A 1 142 ? -6.266 -35.719 -2.822 1 94.44 142 ARG A CA 1
ATOM 1029 C C . ARG A 1 142 ? -6.621 -37.062 -2.246 1 94.44 142 ARG A C 1
ATOM 1031 O O . ARG A 1 142 ? -5.836 -37.656 -1.493 1 94.44 142 ARG A O 1
ATOM 1038 N N . ASP A 1 143 ? -7.785 -37.531 -2.66 1 91.88 143 ASP A N 1
ATOM 1039 C CA . ASP A 1 143 ? -8.156 -38.875 -2.27 1 91.88 143 ASP A CA 1
ATOM 1040 C C . ASP A 1 143 ? -7.637 -39.906 -3.275 1 91.88 143 ASP A C 1
ATOM 1042 O O . ASP A 1 143 ? -6.875 -39.562 -4.18 1 91.88 143 ASP A O 1
ATOM 1046 N N . ALA A 1 144 ? -8.047 -41.156 -3.037 1 90.38 144 ALA A N 1
ATOM 1047 C CA . ALA A 1 144 ? -7.531 -42.25 -3.848 1 90.38 144 ALA A CA 1
ATOM 1048 C C . ALA A 1 144 ? -7.953 -42.094 -5.309 1 90.38 144 ALA A C 1
ATOM 1050 O O . ALA A 1 144 ? -7.281 -42.625 -6.207 1 90.38 144 ALA A O 1
ATOM 1051 N N . ALA A 1 145 ? -9.055 -41.406 -5.594 1 88.88 145 ALA A N 1
ATOM 1052 C CA . ALA A 1 145 ? -9.57 -41.188 -6.945 1 88.88 145 ALA A CA 1
ATOM 1053 C C . ALA A 1 145 ? -8.953 -39.938 -7.586 1 88.88 145 ALA A C 1
ATOM 1055 O O . ALA A 1 145 ? -9.227 -39.625 -8.75 1 88.88 145 ALA A O 1
ATOM 1056 N N . GLY A 1 146 ? -8.094 -39.25 -6.82 1 88.88 146 GLY A N 1
ATOM 1057 C CA . GLY A 1 146 ? -7.445 -38.062 -7.34 1 88.88 146 GLY A CA 1
ATOM 1058 C C . GLY A 1 146 ? -8.266 -36.781 -7.141 1 88.88 146 GLY A C 1
ATOM 1059 O O . GLY A 1 146 ? -7.91 -35.719 -7.656 1 88.88 146 GLY A O 1
ATOM 1060 N N . ALA A 1 147 ? -9.367 -36.906 -6.371 1 89.88 147 ALA A N 1
ATOM 1061 C CA . ALA A 1 147 ? -10.25 -35.781 -6.098 1 89.88 147 ALA A CA 1
ATOM 1062 C C . ALA A 1 147 ? -9.789 -35 -4.867 1 89.88 147 ALA A C 1
ATOM 1064 O O . ALA A 1 147 ? -9.07 -35.531 -4.02 1 89.88 147 ALA A O 1
ATOM 1065 N N . VAL A 1 148 ? -10.195 -33.719 -4.828 1 94.62 148 VAL A N 1
ATOM 1066 C CA . VAL A 1 148 ? -9.836 -32.906 -3.688 1 94.62 148 VAL A CA 1
ATOM 1067 C C . VAL A 1 148 ? -10.492 -33.438 -2.422 1 94.62 148 VAL A C 1
ATOM 1069 O O . VAL A 1 148 ? -11.719 -33.562 -2.346 1 94.62 148 VAL A O 1
ATOM 1072 N N . ALA A 1 149 ? -9.68 -33.719 -1.416 1 93.81 149 ALA A N 1
ATOM 1073 C CA . ALA A 1 149 ? -10.156 -34.312 -0.161 1 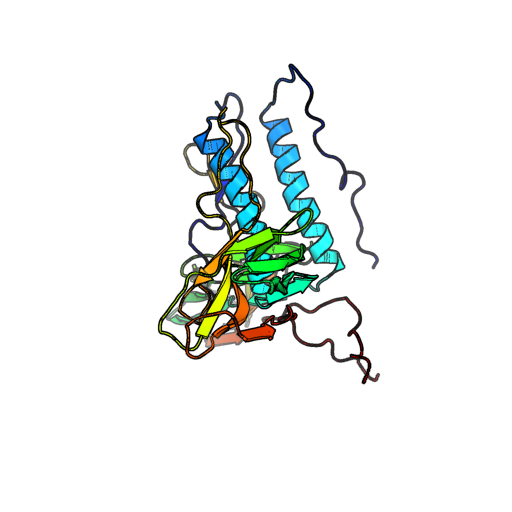93.81 149 ALA A CA 1
ATOM 1074 C C . ALA A 1 149 ? -10.008 -33.312 0.99 1 93.81 149 ALA A C 1
ATOM 1076 O O . ALA A 1 149 ? -10.641 -33.469 2.039 1 93.81 149 ALA A O 1
ATOM 1077 N N . GLY A 1 150 ? -9.125 -32.344 0.79 1 96 150 GLY A N 1
ATOM 1078 C CA . GLY A 1 150 ? -8.93 -31.359 1.838 1 96 150 GLY A CA 1
ATOM 1079 C C . GLY A 1 150 ? -7.953 -30.266 1.448 1 96 150 GLY A C 1
ATOM 1080 O O . GLY A 1 150 ? -7.227 -30.406 0.461 1 96 150 GLY A O 1
ATOM 1081 N N . VAL A 1 151 ? -8.047 -29.188 2.193 1 97.88 151 VAL A N 1
ATOM 1082 C CA . VAL A 1 151 ? -7.141 -28.062 2.014 1 97.88 151 VAL A CA 1
ATOM 1083 C C . VAL A 1 151 ? -6.438 -27.75 3.332 1 97.88 151 VAL A C 1
ATOM 1085 O O . VAL A 1 151 ? -7.086 -27.578 4.363 1 97.88 151 VAL A O 1
ATOM 1088 N N . ILE A 1 152 ? -5.137 -27.734 3.316 1 98.25 152 ILE A N 1
ATOM 1089 C CA . ILE A 1 152 ? -4.336 -27.406 4.492 1 98.25 152 ILE A CA 1
ATOM 1090 C C . ILE A 1 152 ? -3.713 -26.031 4.316 1 98.25 152 ILE A C 1
ATOM 1092 O O . ILE A 1 152 ? -2.99 -25.781 3.348 1 98.25 152 ILE A O 1
ATOM 1096 N N . ASP A 1 153 ? -4 -25.188 5.262 1 98.44 153 ASP A N 1
ATOM 1097 C CA . ASP A 1 153 ? -3.436 -23.844 5.234 1 98.44 153 ASP A CA 1
ATOM 1098 C C . ASP A 1 153 ? -1.925 -23.875 5.449 1 98.44 153 ASP A C 1
ATOM 1100 O O . ASP A 1 153 ? -1.45 -24.375 6.473 1 98.44 153 ASP A O 1
ATOM 1104 N N . ARG A 1 154 ? -1.191 -23.328 4.488 1 98.38 154 ARG A N 1
ATOM 1105 C CA . ARG A 1 154 ? 0.265 -23.312 4.578 1 98.38 154 ARG A CA 1
ATOM 1106 C C . ARG A 1 154 ? 0.798 -21.875 4.562 1 98.38 154 ARG A C 1
ATOM 1108 O O . ARG A 1 154 ? 2 -21.656 4.395 1 98.38 154 ARG A O 1
ATOM 1115 N N . ARG A 1 155 ? -0.077 -20.891 4.719 1 97.94 155 ARG A N 1
ATOM 1116 C CA . ARG A 1 155 ? 0.343 -19.484 4.719 1 97.94 155 ARG A CA 1
ATOM 1117 C C . ARG A 1 155 ? 1.319 -19.203 5.855 1 97.94 155 ARG A C 1
ATOM 1119 O O . ARG A 1 155 ? 1.095 -19.625 6.992 1 97.94 155 ARG A O 1
ATOM 1126 N N . GLN A 1 156 ? 2.363 -18.594 5.496 1 95.81 156 GLN A N 1
ATOM 1127 C CA . GLN A 1 156 ? 3.293 -18.062 6.484 1 95.81 156 GLN A CA 1
ATOM 1128 C C . GLN A 1 156 ? 3.182 -16.531 6.57 1 95.81 156 GLN A C 1
ATOM 1130 O O . GLN A 1 156 ? 3.189 -15.852 5.547 1 95.81 156 GLN A O 1
ATOM 1135 N N . PRO A 1 157 ? 3.041 -16.031 7.758 1 96.38 157 PRO A N 1
ATOM 1136 C CA . PRO A 1 157 ? 2.916 -14.57 7.875 1 96.38 157 PRO A CA 1
ATOM 1137 C C . PRO A 1 157 ? 4.227 -13.844 7.59 1 96.38 157 PRO A C 1
ATOM 1139 O O . PRO A 1 157 ? 5.309 -14.383 7.844 1 96.38 157 PRO A O 1
ATOM 1142 N N . VAL A 1 158 ? 4.129 -12.617 7.047 1 95.94 158 VAL A N 1
ATOM 1143 C CA . VAL A 1 158 ? 5.27 -11.727 6.938 1 95.94 158 VAL A CA 1
ATOM 1144 C C . VAL A 1 158 ? 5.762 -11.336 8.328 1 95.94 158 VAL A C 1
ATOM 1146 O O . VAL A 1 158 ? 4.957 -11.047 9.219 1 95.94 158 VAL A O 1
ATOM 1149 N N . ARG A 1 159 ? 7 -11.352 8.469 1 93.81 159 ARG A N 1
ATOM 1150 C CA . ARG A 1 159 ? 7.637 -10.898 9.703 1 93.81 159 ARG A CA 1
ATOM 1151 C C . ARG A 1 159 ? 8.68 -9.82 9.414 1 93.81 159 ARG A C 1
ATOM 1153 O O . ARG A 1 159 ? 9.18 -9.719 8.289 1 93.81 159 ARG A O 1
ATOM 1160 N N . SER A 1 160 ? 8.953 -9.055 10.469 1 92 160 SER A N 1
ATOM 1161 C CA . SER A 1 160 ? 10 -8.039 10.359 1 92 160 SER A CA 1
ATOM 1162 C C . SER A 1 160 ? 11.383 -8.672 10.484 1 92 160 SER A C 1
ATOM 1164 O O . SER A 1 160 ? 11.594 -9.562 11.312 1 92 160 SER A O 1
ATOM 1166 N N . ARG A 1 161 ? 12.328 -8.18 9.703 1 89.19 161 ARG A N 1
ATOM 1167 C CA . ARG A 1 161 ? 13.719 -8.594 9.852 1 89.19 161 ARG A CA 1
ATOM 1168 C C . ARG A 1 161 ? 14.445 -7.711 10.867 1 89.19 161 ARG A C 1
ATOM 1170 O O . ARG A 1 161 ? 15.578 -8 11.25 1 89.19 161 ARG A O 1
ATOM 1177 N N . LEU A 1 162 ? 13.727 -6.629 11.242 1 82.88 162 LEU A N 1
ATOM 1178 C CA . LEU A 1 162 ? 14.344 -5.691 12.172 1 82.88 162 LEU A CA 1
ATOM 1179 C C . LEU A 1 162 ? 14.328 -6.246 13.594 1 82.88 162 LEU A C 1
ATOM 1181 O O . LEU A 1 162 ? 13.398 -6.961 13.969 1 82.88 162 LEU A O 1
ATOM 1185 N N . PRO A 1 163 ? 15.359 -5.844 14.328 1 75.44 163 PRO A N 1
ATOM 1186 C CA . PRO A 1 163 ? 15.367 -6.281 15.727 1 75.44 163 PRO A CA 1
ATOM 1187 C C . PRO A 1 163 ? 14.234 -5.676 16.547 1 75.44 163 PRO A C 1
ATOM 1189 O O . PRO A 1 163 ? 13.766 -4.574 16.234 1 75.44 163 PRO A O 1
ATOM 1192 N N . ALA A 1 164 ? 13.531 -6.484 17.359 1 66.94 164 ALA A N 1
ATOM 1193 C CA . ALA A 1 164 ? 12.469 -5.988 18.234 1 66.94 164 ALA A CA 1
ATOM 1194 C C . ALA A 1 164 ? 12.969 -4.859 19.125 1 66.94 164 ALA A C 1
ATOM 1196 O O . ALA A 1 164 ? 14.117 -4.879 19.578 1 66.94 164 ALA A O 1
ATOM 1197 N N . GLN A 1 165 ? 12.5 -3.639 18.875 1 57.78 165 GLN A N 1
ATOM 1198 C CA . GLN A 1 165 ? 12.914 -2.58 19.797 1 57.78 165 GLN A CA 1
ATOM 1199 C C . GLN A 1 165 ? 12.398 -2.842 21.203 1 57.78 165 GLN A C 1
ATOM 1201 O O . GLN A 1 165 ? 11.227 -3.164 21.391 1 57.78 165 GLN A O 1
ATOM 1206 N N . LEU A 1 166 ? 13.242 -3.467 22.078 1 48.62 166 LEU A N 1
ATOM 1207 C CA . LEU A 1 166 ? 12.953 -3.514 23.516 1 48.62 166 LEU A CA 1
ATOM 1208 C C . LEU A 1 166 ? 12.391 -2.184 24 1 48.62 166 LEU A C 1
ATOM 1210 O O . LEU A 1 166 ? 12.93 -1.121 23.672 1 48.62 166 LEU A O 1
ATOM 1214 N N . THR A 1 167 ? 11.07 -2.07 23.828 1 47.03 167 THR A N 1
ATOM 1215 C CA . THR A 1 167 ? 10.555 -0.908 24.531 1 47.03 167 THR A CA 1
ATOM 1216 C C . THR A 1 167 ? 11.359 -0.65 25.812 1 47.03 167 THR A C 1
ATOM 1218 O O . THR A 1 167 ? 11.664 -1.581 26.547 1 47.03 167 THR A O 1
ATOM 1221 N N . ASP A 1 168 ? 12.281 0.212 25.75 1 37.47 168 ASP A N 1
ATOM 1222 C CA . ASP A 1 168 ? 12.812 0.636 27.047 1 37.47 168 ASP A CA 1
ATOM 1223 C C . ASP A 1 168 ? 11.688 0.89 28.047 1 37.47 168 ASP A C 1
ATOM 1225 O O . ASP A 1 168 ? 10.672 1.499 27.703 1 37.47 168 ASP A O 1
ATOM 1229 N N . ALA A 1 169 ? 11.508 -0.125 28.984 1 37.97 169 ALA A N 1
ATOM 1230 C CA . ALA A 1 169 ? 10.891 0.291 30.25 1 37.97 169 ALA A CA 1
ATOM 1231 C C . ALA A 1 169 ? 11.352 1.69 30.641 1 37.97 169 ALA A C 1
ATOM 1233 O O . ALA A 1 169 ? 12.516 1.893 31 1 37.97 169 ALA A O 1
ATOM 1234 N N . GLY A 1 170 ? 11.086 2.666 29.703 1 23.53 170 GLY A N 1
ATOM 1235 C CA . GLY A 1 170 ? 11.25 3.848 30.531 1 23.53 170 GLY A CA 1
ATOM 1236 C C . GLY A 1 170 ? 10.312 3.877 31.719 1 23.53 170 GLY A C 1
ATOM 1237 O O . GLY A 1 170 ? 9.242 3.264 31.688 1 23.53 170 GLY A O 1
ATOM 1238 N N . MET B 1 1 ? -12.125 -6.484 10.133 1 46.16 1 MET B N 1
ATOM 1239 C CA . MET B 1 1 ? -12.672 -6.797 8.812 1 46.16 1 MET B CA 1
ATOM 1240 C C . MET B 1 1 ? -11.57 -6.836 7.766 1 46.16 1 MET B C 1
ATOM 1242 O O . MET B 1 1 ? -10.555 -6.145 7.891 1 46.16 1 MET B O 1
ATOM 1246 N N . PRO B 1 2 ? -11.562 -7.93 6.988 1 58 2 PRO B N 1
ATOM 1247 C CA . PRO B 1 2 ? -10.516 -7.988 5.965 1 58 2 PRO B CA 1
ATOM 1248 C C . PRO B 1 2 ? -10.484 -6.75 5.074 1 58 2 PRO B C 1
ATOM 1250 O O . PRO B 1 2 ? -11.531 -6.148 4.812 1 58 2 PRO B O 1
ATOM 1253 N N . VAL B 1 3 ? -9.383 -6.117 5.047 1 67.31 3 VAL B N 1
ATOM 1254 C CA . VAL B 1 3 ? -9.219 -4.93 4.215 1 67.31 3 VAL B CA 1
ATOM 1255 C C . VAL B 1 3 ? -9.648 -5.234 2.785 1 67.31 3 VAL B C 1
ATOM 1257 O O . VAL B 1 3 ? -9.258 -6.254 2.215 1 67.31 3 VAL B O 1
ATOM 1260 N N . SER B 1 4 ? -10.688 -4.547 2.316 1 87.25 4 SER B N 1
ATOM 1261 C CA . SER B 1 4 ? -11.086 -4.688 0.921 1 87.25 4 SER B CA 1
ATOM 1262 C C . SER B 1 4 ? -10.07 -4.047 -0.014 1 87.25 4 SER B C 1
ATOM 1264 O O . SER B 1 4 ? -9.656 -2.902 0.195 1 87.25 4 SER B O 1
ATOM 1266 N N . ILE B 1 5 ? -9.523 -4.812 -0.875 1 93.81 5 ILE B N 1
ATOM 1267 C CA . ILE B 1 5 ? -8.609 -4.312 -1.898 1 93.81 5 ILE B CA 1
ATOM 1268 C C . ILE B 1 5 ? -9.359 -4.137 -3.217 1 93.81 5 ILE B C 1
ATOM 1270 O O . ILE B 1 5 ? -9.797 -5.117 -3.824 1 93.81 5 ILE B O 1
ATOM 1274 N N . PRO B 1 6 ? -9.453 -2.916 -3.605 1 92.75 6 PRO B N 1
ATOM 1275 C CA . PRO B 1 6 ? -10.227 -2.684 -4.828 1 92.75 6 PRO B CA 1
ATOM 1276 C C . PRO B 1 6 ? -9.695 -3.477 -6.02 1 92.75 6 PRO B C 1
ATOM 1278 O O . PRO B 1 6 ? -8.484 -3.684 -6.137 1 92.75 6 PRO B O 1
ATOM 1281 N N . ALA B 1 7 ? -10.602 -3.814 -6.992 1 93.31 7 ALA B N 1
ATOM 1282 C CA . ALA B 1 7 ? -10.281 -4.676 -8.125 1 93.31 7 ALA B CA 1
ATOM 1283 C C . ALA B 1 7 ? -9.258 -4.012 -9.047 1 93.31 7 ALA B C 1
ATOM 1285 O O . ALA B 1 7 ? -8.508 -4.699 -9.75 1 93.31 7 ALA B O 1
ATOM 1286 N N . ASP B 1 8 ? -9.258 -2.721 -9.062 1 92.56 8 ASP B N 1
ATOM 1287 C CA . ASP B 1 8 ? -8.375 -2.033 -10.008 1 92.56 8 ASP B CA 1
ATOM 1288 C C . ASP B 1 8 ? -7.129 -1.502 -9.305 1 92.56 8 ASP B C 1
ATOM 1290 O O . ASP B 1 8 ? -6.418 -0.651 -9.844 1 92.56 8 ASP B O 1
ATOM 1294 N N . ALA B 1 9 ? -6.891 -2.031 -8.117 1 94.31 9 ALA B N 1
ATOM 1295 C CA . ALA B 1 9 ? -5.789 -1.533 -7.297 1 94.31 9 ALA B CA 1
ATOM 1296 C C . ALA B 1 9 ? -4.441 -1.843 -7.945 1 94.31 9 ALA B C 1
ATOM 1298 O O . ALA B 1 9 ? -3.424 -1.239 -7.598 1 94.31 9 ALA B O 1
ATOM 1299 N N . THR B 1 10 ? -4.406 -2.783 -8.945 1 96.38 10 THR B N 1
ATOM 1300 C CA . THR B 1 10 ? -3.135 -3.266 -9.477 1 96.38 10 THR B CA 1
ATOM 1301 C C . THR B 1 10 ? -2.938 -2.811 -10.914 1 96.38 10 THR B C 1
ATOM 1303 O O . THR B 1 10 ? -1.979 -3.219 -11.578 1 96.38 10 THR B O 1
ATOM 1306 N N . ARG B 1 11 ? -3.832 -2.014 -11.336 1 95.69 11 ARG B N 1
ATOM 1307 C CA . ARG B 1 11 ? -3.754 -1.567 -12.719 1 95.69 11 ARG B CA 1
ATOM 1308 C C . ARG B 1 11 ? -2.869 -0.333 -12.852 1 95.69 11 ARG B C 1
ATOM 1310 O O . ARG B 1 11 ? -3.004 0.618 -12.078 1 95.69 11 ARG B O 1
ATOM 1317 N N . CYS B 1 12 ? -1.947 -0.408 -13.812 1 96.38 12 CYS B N 1
ATOM 1318 C CA . CYS B 1 12 ? -1.058 0.716 -14.086 1 96.38 12 CYS B CA 1
ATOM 1319 C C . CYS B 1 12 ? -0.804 0.862 -15.578 1 96.38 12 CYS B C 1
ATOM 1321 O O . CYS B 1 12 ? -1.328 0.086 -16.375 1 96.38 12 CYS B O 1
ATOM 1323 N N . LEU B 1 13 ? -0.144 1.889 -15.953 1 95.81 13 LEU B N 1
ATOM 1324 C CA . LEU B 1 13 ? 0.062 2.213 -17.359 1 95.81 13 LEU B CA 1
ATOM 1325 C C . LEU B 1 13 ? 1.071 1.261 -18 1 95.81 13 LEU B C 1
ATOM 1327 O O . LEU B 1 13 ? 2.09 0.931 -17.375 1 95.81 13 LEU B O 1
ATOM 1331 N N . HIS B 1 14 ? 0.736 0.799 -19.156 1 96.19 14 HIS B N 1
ATOM 1332 C CA . HIS B 1 14 ? 1.685 0.137 -20.047 1 96.19 14 HIS B CA 1
ATOM 1333 C C . HIS B 1 14 ? 2.162 1.081 -21.141 1 96.19 14 HIS B C 1
ATOM 1335 O O . HIS B 1 14 ? 1.377 1.483 -22.016 1 96.19 14 HIS B O 1
ATOM 1341 N N . TYR B 1 15 ? 3.438 1.363 -21.141 1 95.44 15 TYR B N 1
ATOM 1342 C CA . TYR B 1 15 ? 3.965 2.311 -22.125 1 95.44 15 TYR B CA 1
ATOM 1343 C C . TYR B 1 15 ? 4.246 1.626 -23.453 1 95.44 15 TYR B C 1
ATOM 1345 O O . TYR B 1 15 ? 4.984 0.642 -23.5 1 95.44 15 TYR B O 1
ATOM 1353 N N . GLY B 1 16 ? 3.643 2.154 -24.469 1 93.06 16 GLY B N 1
ATOM 1354 C CA . GLY B 1 16 ? 3.844 1.65 -25.812 1 93.06 16 GLY B CA 1
ATOM 1355 C C . GLY B 1 16 ? 4.418 2.689 -26.766 1 93.06 16 GLY B C 1
ATOM 1356 O O . GLY B 1 16 ? 4.238 3.891 -26.562 1 93.06 16 GLY B O 1
ATOM 1357 N N . ASP B 1 17 ? 5.012 2.164 -27.766 1 90.44 17 ASP B N 1
ATOM 1358 C CA . ASP B 1 17 ? 5.578 3.08 -28.75 1 90.44 17 ASP B CA 1
ATOM 1359 C C . ASP B 1 17 ? 4.484 3.902 -29.438 1 90.44 17 ASP B C 1
ATOM 1361 O O . ASP B 1 17 ? 3.441 3.365 -29.812 1 90.44 17 ASP B O 1
ATOM 1365 N N . GLY B 1 18 ? 4.82 5.172 -29.594 1 88.06 18 GLY B N 1
ATOM 1366 C CA . GLY B 1 18 ? 3.895 6.047 -30.297 1 88.06 18 GLY B CA 1
ATOM 1367 C C . GLY B 1 18 ? 2.719 6.48 -29.438 1 88.06 18 GLY B C 1
ATOM 1368 O O . GLY B 1 18 ? 1.838 7.203 -29.906 1 88.06 18 GLY B O 1
ATOM 1369 N N . MET B 1 19 ? 2.746 6.055 -28.25 1 88.5 19 MET B N 1
ATOM 1370 C CA . MET B 1 19 ? 1.653 6.398 -27.344 1 88.5 19 MET B CA 1
ATOM 1371 C C . MET B 1 19 ? 1.668 7.887 -27.016 1 88.5 19 MET B C 1
ATOM 1373 O O . MET B 1 19 ? 2.727 8.461 -26.75 1 88.5 19 MET B O 1
ATOM 1377 N N . LEU B 1 20 ? 0.461 8.43 -27.188 1 88.12 20 LEU B N 1
ATOM 1378 C CA . LEU B 1 20 ? 0.283 9.781 -26.672 1 88.12 20 LEU B CA 1
ATOM 1379 C C . LEU B 1 20 ? -0.05 9.766 -25.188 1 88.12 20 LEU B C 1
ATOM 1381 O O . LEU B 1 20 ? -1.126 9.312 -24.797 1 88.12 20 LEU B O 1
ATOM 1385 N N . LEU B 1 21 ? 0.885 10.273 -24.438 1 90 21 LEU B N 1
ATOM 1386 C CA . LEU B 1 21 ? 0.661 10.297 -23 1 90 21 LEU B CA 1
ATOM 1387 C C . LEU B 1 21 ? -0.209 11.484 -22.594 1 90 21 LEU B C 1
ATOM 1389 O O . LEU B 1 21 ? 0.303 12.578 -22.344 1 90 21 LEU B O 1
ATOM 1393 N N .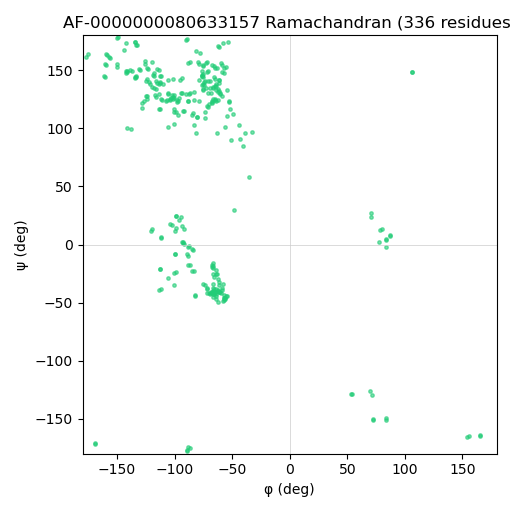 THR B 1 22 ? -1.454 11.219 -22.469 1 92.56 22 THR B N 1
ATOM 1394 C CA . THR B 1 22 ? -2.4 12.258 -22.094 1 92.56 22 THR B CA 1
ATOM 1395 C C . THR B 1 22 ? -2.328 12.531 -20.594 1 92.56 22 THR B C 1
ATOM 1397 O O . THR B 1 22 ? -1.73 11.758 -19.844 1 92.56 22 THR B O 1
ATOM 1400 N N . SER B 1 23 ? -2.939 13.703 -20.188 1 93.38 23 SER B N 1
ATOM 1401 C CA . SER B 1 23 ? -3.016 14.039 -18.781 1 93.38 23 SER B CA 1
ATOM 1402 C C . SER B 1 23 ? -3.748 12.953 -17.984 1 93.38 23 SER B C 1
ATOM 1404 O O . SER B 1 23 ? -3.379 12.648 -16.859 1 93.38 23 SER B O 1
ATOM 1406 N N . ALA B 1 24 ? -4.707 12.312 -18.547 1 93.56 24 ALA B N 1
ATOM 1407 C CA . ALA B 1 24 ? -5.461 11.258 -17.859 1 93.56 24 ALA B CA 1
ATOM 1408 C C . ALA B 1 24 ? -4.59 10.039 -17.609 1 93.56 24 ALA B C 1
ATOM 1410 O O . ALA B 1 24 ? -4.645 9.438 -16.531 1 93.56 24 ALA B O 1
ATOM 1411 N N . LEU B 1 25 ? -3.828 9.695 -18.531 1 93.44 25 LEU B N 1
ATOM 1412 C CA . LEU B 1 25 ? -2.957 8.531 -18.406 1 93.44 25 LEU B CA 1
ATOM 1413 C C . LEU B 1 25 ? -1.852 8.797 -17.391 1 93.44 25 LEU B C 1
ATOM 1415 O O . LEU B 1 25 ? -1.534 7.93 -16.562 1 93.44 25 LEU B O 1
ATOM 1419 N N . MET B 1 26 ? -1.288 10 -17.469 1 93.25 26 MET B N 1
ATOM 1420 C CA . MET B 1 26 ? -0.223 10.336 -16.516 1 93.25 26 MET B CA 1
ATOM 1421 C C . MET B 1 26 ? -0.762 10.43 -15.102 1 93.25 26 MET B C 1
ATOM 1423 O O . MET B 1 26 ? -0.079 10.047 -14.148 1 93.25 26 MET B O 1
ATOM 1427 N N . THR B 1 27 ? -1.953 10.883 -14.977 1 93.81 27 THR B N 1
ATOM 1428 C CA . THR B 1 27 ? -2.6 10.938 -13.664 1 93.81 27 THR B CA 1
ATOM 1429 C C . THR B 1 27 ? -2.869 9.531 -13.141 1 93.81 27 THR B C 1
ATOM 1431 O O . THR B 1 27 ? -2.66 9.258 -11.953 1 93.81 27 THR B O 1
ATOM 1434 N N . LEU B 1 28 ? -3.285 8.656 -13.977 1 93.69 28 LEU B N 1
ATOM 1435 C CA . LEU B 1 28 ? -3.504 7.266 -13.602 1 93.69 28 LEU B CA 1
ATOM 1436 C C . LEU B 1 28 ? -2.227 6.645 -13.039 1 93.69 28 LEU B C 1
ATOM 1438 O O . LEU B 1 28 ? -2.254 5.992 -11.992 1 93.69 28 LEU B O 1
ATOM 1442 N N . GLU B 1 29 ? -1.171 6.887 -13.711 1 95.69 29 GLU B N 1
ATOM 1443 C CA . GLU B 1 29 ? 0.094 6.305 -13.273 1 95.69 29 GLU B CA 1
ATOM 1444 C C . GLU B 1 29 ? 0.543 6.898 -11.938 1 95.69 29 GLU B C 1
ATOM 1446 O O . GLU B 1 29 ? 0.997 6.168 -11.055 1 95.69 29 GLU B O 1
ATOM 1451 N N . GLN B 1 30 ? 0.434 8.219 -11.859 1 93.19 30 GLN B N 1
ATOM 1452 C CA . GLN B 1 30 ? 0.78 8.875 -10.602 1 93.19 30 GLN B CA 1
ATOM 1453 C C . GLN B 1 30 ? -0.037 8.305 -9.445 1 93.19 30 GLN B C 1
ATOM 1455 O O . GLN B 1 30 ? 0.513 7.98 -8.391 1 93.19 30 GLN B O 1
ATOM 1460 N N . ARG B 1 31 ? -1.292 8.148 -9.617 1 93.94 31 ARG B N 1
ATOM 1461 C CA . ARG B 1 31 ? -2.184 7.617 -8.594 1 93.94 31 ARG B CA 1
ATOM 1462 C C . ARG B 1 31 ? -1.85 6.164 -8.273 1 93.94 31 ARG B C 1
ATOM 1464 O O . ARG B 1 31 ? -1.905 5.75 -7.109 1 93.94 31 ARG B O 1
ATOM 1471 N N . PHE B 1 32 ? -1.555 5.414 -9.258 1 95.75 32 PHE B N 1
ATOM 1472 C CA . PHE B 1 32 ? -1.166 4.027 -9.039 1 95.75 32 PHE B CA 1
ATOM 1473 C C . PHE B 1 32 ? 0.024 3.941 -8.094 1 95.75 32 PHE B C 1
ATOM 1475 O O . PHE B 1 32 ? -0.016 3.211 -7.102 1 95.75 32 PHE B O 1
ATOM 1482 N N . LEU B 1 33 ? 0.979 4.719 -8.344 1 94.56 33 LEU B N 1
ATOM 1483 C CA . LEU B 1 33 ? 2.197 4.641 -7.543 1 94.56 33 LEU B CA 1
ATOM 1484 C C . LEU B 1 33 ? 1.932 5.066 -6.105 1 94.56 33 LEU B C 1
ATOM 1486 O O . LEU B 1 33 ? 2.41 4.426 -5.164 1 94.56 33 LEU B O 1
ATOM 1490 N N . LEU B 1 34 ? 1.138 6.105 -5.961 1 93.44 34 LEU B N 1
ATOM 1491 C CA . LEU B 1 34 ? 0.787 6.562 -4.621 1 93.44 34 LEU B CA 1
ATOM 1492 C C . LEU B 1 34 ? -0.032 5.512 -3.883 1 93.44 34 LEU B C 1
ATOM 1494 O O . LEU B 1 34 ? 0.232 5.219 -2.713 1 93.44 34 LEU B O 1
ATOM 1498 N N . ASN B 1 35 ? -0.945 4.875 -4.559 1 94.44 35 ASN B N 1
ATOM 1499 C CA . ASN B 1 35 ? -1.84 3.906 -3.936 1 94.44 35 ASN B CA 1
ATOM 1500 C C . ASN B 1 35 ? -1.125 2.588 -3.652 1 94.44 35 ASN B C 1
ATOM 1502 O O . ASN B 1 35 ? -1.429 1.911 -2.668 1 94.44 35 ASN B O 1
ATOM 1506 N N . TRP B 1 36 ? -0.249 2.289 -4.5 1 95 36 TRP B N 1
ATOM 1507 C CA . TRP B 1 36 ? 0.563 1.092 -4.309 1 95 36 TRP B CA 1
ATOM 1508 C C . TRP B 1 36 ? 1.352 1.175 -3.006 1 95 36 TRP B C 1
ATOM 1510 O O . TRP B 1 36 ? 1.371 0.222 -2.223 1 95 36 TRP B O 1
ATOM 1520 N N . ASN B 1 37 ? 1.878 2.299 -2.73 1 94.25 37 ASN B N 1
ATOM 1521 C CA . ASN B 1 37 ? 2.598 2.535 -1.483 1 94.25 37 ASN B CA 1
ATOM 1522 C C . ASN B 1 37 ? 1.645 2.607 -0.293 1 94.25 37 ASN B C 1
ATOM 1524 O O . ASN B 1 37 ? 1.906 2.012 0.753 1 94.25 37 ASN B O 1
ATOM 1528 N N . ALA B 1 38 ? 0.571 3.268 -0.517 1 95.56 38 ALA B N 1
ATOM 1529 C CA . ALA B 1 38 ? -0.404 3.412 0.561 1 95.56 38 ALA B CA 1
ATOM 1530 C C . ALA B 1 38 ? -0.943 2.055 1 1 95.56 38 ALA B C 1
ATOM 1532 O O . ALA B 1 38 ? -1.136 1.812 2.193 1 95.56 38 ALA B O 1
ATOM 1533 N N . LEU B 1 39 ? -1.202 1.2 0.038 1 95.94 39 LEU B N 1
ATOM 1534 C CA . LEU B 1 39 ? -1.725 -0.122 0.366 1 95.94 39 LEU B CA 1
ATOM 1535 C C . LEU B 1 39 ? -0.727 -0.906 1.211 1 95.94 39 LEU B C 1
ATOM 1537 O O . LEU B 1 39 ? -1.113 -1.588 2.162 1 95.94 39 LEU B O 1
ATOM 1541 N N . GLN B 1 40 ? 0.48 -0.83 0.952 1 95.88 40 GLN B N 1
ATOM 1542 C CA . GLN B 1 40 ? 1.488 -1.493 1.771 1 95.88 40 GLN B CA 1
ATOM 1543 C C . GLN B 1 40 ? 1.512 -0.921 3.186 1 95.88 40 GLN B C 1
ATOM 1545 O O . GLN B 1 40 ? 1.547 -1.672 4.164 1 95.88 40 GLN B O 1
ATOM 1550 N N . ASN B 1 41 ? 1.506 0.396 3.281 1 95.94 41 ASN B N 1
ATOM 1551 C CA . ASN B 1 41 ? 1.453 1.017 4.602 1 95.94 41 ASN B CA 1
ATOM 1552 C C . ASN B 1 41 ? 0.256 0.519 5.406 1 95.94 41 ASN B C 1
ATOM 1554 O O . ASN B 1 41 ? 0.379 0.238 6.602 1 95.94 41 ASN B O 1
ATOM 1558 N N . ARG B 1 42 ? -0.838 0.471 4.719 1 95.81 42 ARG B N 1
ATOM 1559 C CA . ARG B 1 42 ? -2.074 0.048 5.367 1 95.81 42 ARG B CA 1
ATOM 1560 C C . ARG B 1 42 ? -1.939 -1.359 5.938 1 95.81 42 ARG B C 1
ATOM 1562 O O . ARG B 1 42 ? -2.473 -1.654 7.008 1 95.81 42 ARG B O 1
ATOM 1569 N N . LEU B 1 43 ? -1.255 -2.168 5.238 1 95.19 43 LEU B N 1
ATOM 1570 C CA . LEU B 1 43 ? -1.153 -3.572 5.625 1 95.19 43 LEU B CA 1
ATOM 1571 C C . LEU B 1 43 ? -0.035 -3.775 6.645 1 95.19 43 LEU B C 1
ATOM 1573 O O . LEU B 1 43 ? -0.079 -4.715 7.441 1 95.19 43 LEU B O 1
ATOM 1577 N N . LEU B 1 44 ? 0.923 -2.924 6.727 1 94.81 44 LEU B N 1
ATOM 1578 C CA . LEU B 1 44 ? 2.094 -3.092 7.578 1 94.81 44 LEU B CA 1
ATOM 1579 C C . LEU B 1 44 ? 1.934 -2.312 8.883 1 94.81 44 LEU B C 1
ATOM 1581 O O . LEU B 1 44 ? 2.545 -2.658 9.898 1 94.81 44 LEU B O 1
ATOM 1585 N N . HIS B 1 45 ? 1.104 -1.295 8.852 1 95.31 45 HIS B N 1
ATOM 1586 C CA . HIS B 1 45 ? 1.086 -0.366 9.977 1 95.31 45 HIS B CA 1
ATOM 1587 C C . HIS B 1 45 ? -0.341 0.026 10.344 1 95.31 45 HIS B C 1
ATOM 1589 O O . HIS B 1 45 ? -1.216 0.089 9.477 1 95.31 45 HIS B O 1
ATOM 1595 N N . THR B 1 46 ? -0.555 0.333 11.641 1 95.88 46 THR B N 1
ATOM 1596 C CA . THR B 1 46 ? -1.798 0.965 12.07 1 95.88 46 THR B CA 1
ATOM 1597 C C . THR B 1 46 ? -1.814 2.441 11.688 1 95.88 46 THR B C 1
ATOM 1599 O O . THR B 1 46 ? -0.76 3.053 11.5 1 95.88 46 THR B O 1
ATOM 1602 N N . PRO B 1 47 ? -3.029 2.98 11.508 1 97.06 47 PRO B N 1
ATOM 1603 C CA . PRO B 1 47 ? -3.078 4.438 11.367 1 97.06 47 PRO B CA 1
ATOM 1604 C C . PRO B 1 47 ? -2.6 5.168 12.625 1 97.06 47 PRO B C 1
ATOM 1606 O O . PRO B 1 47 ? -2.758 4.66 13.734 1 97.06 47 PRO B O 1
ATOM 1609 N N . GLY B 1 48 ? -2.082 6.344 12.398 1 98.12 48 GLY B N 1
ATOM 1610 C CA . GLY B 1 48 ? -1.595 7.117 13.531 1 98.12 48 GLY B CA 1
ATOM 1611 C C . GLY B 1 48 ? -0.51 8.109 13.156 1 98.12 48 GLY B C 1
ATOM 1612 O O . GLY B 1 48 ? -0.336 8.422 11.977 1 98.12 48 GLY B O 1
ATOM 1613 N N . VAL B 1 49 ? 0.153 8.602 14.211 1 98.56 49 VAL B N 1
ATOM 1614 C CA . VAL B 1 49 ? 1.185 9.625 14.047 1 98.56 49 VAL B CA 1
ATOM 1615 C C . VAL B 1 49 ? 2.566 8.977 14.117 1 98.56 49 VAL B C 1
ATOM 1617 O O . VAL B 1 49 ? 2.848 8.188 15.016 1 98.56 49 VAL B O 1
ATOM 1620 N N . LEU B 1 50 ? 3.352 9.219 13.133 1 97.38 50 LEU B N 1
ATOM 1621 C CA . LEU B 1 50 ? 4.73 8.742 13.109 1 97.38 50 LEU B CA 1
ATOM 1622 C C . LEU B 1 50 ? 5.641 9.68 13.906 1 97.38 50 LEU B C 1
ATOM 1624 O O . LEU B 1 50 ? 6.488 9.219 14.672 1 97.38 50 LEU B O 1
ATOM 1628 N N . GLU B 1 51 ? 5.457 10.961 13.695 1 97.69 51 GLU B N 1
ATOM 1629 C CA . GLU B 1 51 ? 6.262 11.977 14.359 1 97.69 51 GLU B CA 1
ATOM 1630 C C . GLU B 1 51 ? 5.578 13.344 14.32 1 97.69 51 GLU B C 1
ATOM 1632 O O . GLU B 1 51 ? 4.93 13.688 13.328 1 97.69 51 GLU B O 1
ATOM 1637 N N . GLY B 1 52 ? 5.766 14.133 15.438 1 98.5 52 GLY B N 1
ATOM 1638 C CA . GLY B 1 52 ? 5.281 15.5 15.469 1 98.5 52 GLY B CA 1
ATOM 1639 C C . GLY B 1 52 ? 3.77 15.594 15.586 1 98.5 52 GLY B C 1
ATOM 1640 O O . GLY B 1 52 ? 3.158 14.875 16.375 1 98.5 52 GLY B O 1
ATOM 1641 N N . LEU B 1 53 ? 3.176 16.719 14.992 1 98.62 53 LEU B N 1
ATOM 1642 C CA . LEU B 1 53 ? 1.745 16.969 14.867 1 98.62 53 LEU B CA 1
ATOM 1643 C C . LEU B 1 53 ? 1.129 17.281 16.234 1 98.62 53 LEU B C 1
ATOM 1645 O O . LEU B 1 53 ? -0.055 17.016 16.453 1 98.62 53 LEU B O 1
ATOM 1649 N N . LEU B 1 54 ? 1.961 17.734 17.125 1 98.56 54 LEU B N 1
ATOM 1650 C CA . LEU B 1 54 ? 1.441 18.172 18.422 1 98.56 54 LEU B CA 1
ATOM 1651 C C . LEU B 1 54 ? 0.565 19.406 18.266 1 98.56 54 LEU B C 1
ATOM 1653 O O . LEU B 1 54 ? 0.932 20.344 17.562 1 98.56 54 LEU B O 1
ATOM 1657 N N . VAL B 1 55 ? -0.565 19.375 18.953 1 98.69 55 VAL B N 1
ATOM 1658 C CA . VAL B 1 55 ? -1.473 20.516 18.969 1 98.69 55 VAL B CA 1
ATOM 1659 C C . VAL B 1 55 ? -1.317 21.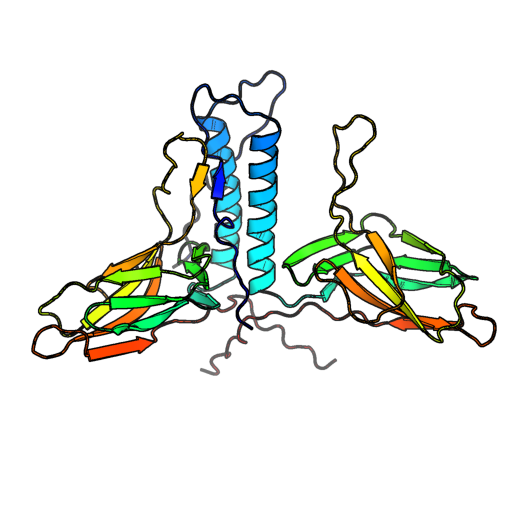281 20.281 1 98.69 55 VAL B C 1
ATOM 1661 O O . VAL B 1 55 ? -1.383 20.688 21.359 1 98.69 55 VAL B O 1
ATOM 1664 N N . THR B 1 56 ? -1.133 22.531 20.125 1 97.94 56 THR B N 1
ATOM 1665 C CA . THR B 1 56 ? -0.977 23.375 21.297 1 97.94 56 THR B CA 1
ATOM 1666 C C . THR B 1 56 ? -1.885 24.594 21.203 1 97.94 56 THR B C 1
ATOM 1668 O O . THR B 1 56 ? -2.26 25.016 20.109 1 97.94 56 THR B O 1
ATOM 1671 N N . HIS B 1 57 ? -2.27 25.062 22.391 1 96.62 57 HIS B N 1
ATOM 1672 C CA . HIS B 1 57 ? -3.039 26.297 22.422 1 96.62 57 HIS B CA 1
ATOM 1673 C C . HIS B 1 57 ? -2.164 27.5 22.078 1 96.62 57 HIS B C 1
ATOM 1675 O O . HIS B 1 57 ? -1.129 27.719 22.703 1 96.62 57 HIS B O 1
ATOM 1681 N N . GLY B 1 58 ? -2.479 28.219 21.031 1 91 58 GLY B N 1
ATOM 1682 C CA . GLY B 1 58 ? -1.71 29.375 20.578 1 91 58 GLY B CA 1
ATOM 1683 C C . GLY B 1 58 ? -2.207 30.688 21.141 1 91 58 GLY B C 1
ATOM 1684 O O . GLY B 1 58 ? -1.776 31.766 20.719 1 91 58 GLY B O 1
ATOM 1685 N N . GLY B 1 59 ? -3.229 30.672 21.984 1 90.69 59 GLY B N 1
ATOM 1686 C CA . GLY B 1 59 ? -3.826 31.875 22.547 1 90.69 59 GLY B CA 1
ATOM 1687 C C . GLY B 1 59 ? -5.172 32.219 21.938 1 90.69 59 GLY B C 1
ATOM 1688 O O . GLY B 1 59 ? -5.379 32 20.734 1 90.69 59 GLY B O 1
ATOM 1689 N N . GLY B 1 60 ? -5.969 32.812 22.797 1 92.69 60 GLY B N 1
ATOM 1690 C CA . GLY B 1 60 ? -7.297 33.125 22.297 1 92.69 60 GLY B CA 1
ATOM 1691 C C . GLY B 1 60 ? -8.031 31.953 21.703 1 92.69 60 GLY B C 1
ATOM 1692 O O . GLY B 1 60 ? -8.148 30.906 22.344 1 92.69 60 GLY B O 1
ATOM 1693 N N . ASP B 1 61 ? -8.516 32.188 20.484 1 94.12 61 ASP B N 1
ATOM 1694 C CA . ASP B 1 61 ? -9.266 31.125 19.812 1 94.12 61 ASP B CA 1
ATOM 1695 C C . ASP B 1 61 ? -8.391 30.375 18.812 1 94.12 61 ASP B C 1
ATOM 1697 O O . ASP B 1 61 ? -8.898 29.75 17.875 1 94.12 61 ASP B O 1
ATOM 1701 N N . ARG B 1 62 ? -7.102 30.438 19.078 1 95.88 62 ARG B N 1
ATOM 1702 C CA . ARG B 1 62 ? -6.199 29.828 18.109 1 95.88 62 ARG B CA 1
ATOM 1703 C C . ARG B 1 62 ? -5.512 28.594 18.703 1 95.88 62 ARG B C 1
ATOM 1705 O O . ARG B 1 62 ? -5.137 28.594 19.891 1 95.88 62 ARG B O 1
ATOM 1712 N N . VAL B 1 63 ? -5.398 27.594 17.859 1 97.69 63 VAL B N 1
ATOM 1713 C CA . VAL B 1 63 ? -4.523 26.469 18.188 1 97.69 63 VAL B CA 1
ATOM 1714 C C . VAL B 1 63 ? -3.49 26.281 17.062 1 97.69 63 VAL B C 1
ATOM 1716 O O . VAL B 1 63 ? -3.725 26.688 15.922 1 97.69 63 VAL B O 1
ATOM 1719 N N . THR B 1 64 ? -2.32 25.75 17.438 1 97.88 64 THR B N 1
ATOM 1720 C CA . THR B 1 64 ? -1.264 25.484 16.469 1 97.88 64 THR B CA 1
ATOM 1721 C C . THR B 1 64 ? -0.985 23.984 16.391 1 97.88 64 THR B C 1
ATOM 1723 O O . THR B 1 64 ? -1.009 23.281 17.406 1 97.88 64 THR B O 1
ATOM 1726 N N . VAL B 1 65 ? -0.754 23.547 15.188 1 98.56 65 VAL B N 1
ATOM 1727 C CA . VAL B 1 65 ? -0.342 22.172 14.938 1 98.56 65 VAL B CA 1
ATOM 1728 C C . VAL B 1 65 ? 1.102 22.141 14.445 1 98.56 65 VAL B C 1
ATOM 1730 O O . VAL B 1 65 ? 1.43 22.781 13.438 1 98.56 65 VAL B O 1
ATOM 1733 N N . GLY B 1 66 ? 1.913 21.406 15.102 1 98.44 66 GLY B N 1
ATOM 1734 C CA . GLY B 1 66 ? 3.293 21.281 14.664 1 98.44 66 GLY B CA 1
ATOM 1735 C C . GLY B 1 66 ? 3.449 20.438 13.406 1 98.44 66 GLY B C 1
ATOM 1736 O O . GLY B 1 66 ? 2.588 19.609 13.102 1 98.44 66 GLY B O 1
ATOM 1737 N N . SER B 1 67 ? 4.59 20.719 12.688 1 98.56 67 SER B N 1
ATOM 1738 C CA . SER B 1 67 ? 4.902 19.891 11.531 1 98.56 67 SER B CA 1
ATOM 1739 C C . SER B 1 67 ? 5.07 18.422 11.938 1 98.56 67 SER B C 1
ATOM 1741 O O . SER B 1 67 ? 5.371 18.125 13.094 1 98.56 67 SER B O 1
ATOM 1743 N N . GLY B 1 68 ? 4.859 17.516 10.977 1 98.44 68 GLY B N 1
ATOM 1744 C CA . GLY B 1 68 ? 4.984 16.094 11.25 1 98.44 68 GLY B CA 1
ATOM 1745 C C . GLY B 1 68 ? 4.383 15.227 10.164 1 98.44 68 GLY B C 1
ATOM 1746 O O . GLY B 1 68 ? 4.195 15.672 9.031 1 98.44 68 GLY B O 1
ATOM 1747 N N . ALA B 1 69 ? 4.207 13.953 10.594 1 98.44 69 ALA B N 1
ATOM 1748 C CA . ALA B 1 69 ? 3.721 12.992 9.609 1 98.44 69 ALA B CA 1
ATOM 1749 C C . ALA B 1 69 ? 3.027 11.812 10.289 1 98.44 69 ALA B C 1
ATOM 1751 O O . ALA B 1 6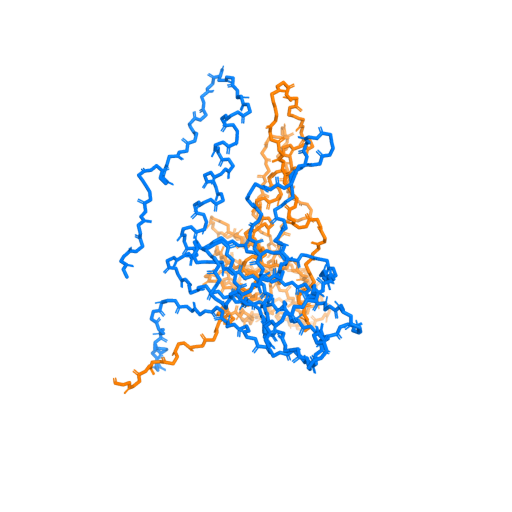9 ? 3.229 11.57 11.477 1 98.44 69 ALA B O 1
ATOM 1752 N N . GLY B 1 70 ? 2.238 11.141 9.508 1 98.12 70 GLY B N 1
ATOM 1753 C CA . GLY B 1 70 ? 1.539 9.945 9.945 1 98.12 70 GLY B CA 1
ATOM 1754 C C . GLY B 1 70 ? 0.889 9.18 8.805 1 98.12 70 GLY B C 1
ATOM 1755 O O . GLY B 1 70 ? 1.145 9.469 7.633 1 98.12 70 GLY B O 1
ATOM 1756 N N . PHE B 1 71 ? 0.111 8.227 9.164 1 98.25 71 PHE B N 1
ATOM 1757 C CA . PHE B 1 71 ? -0.685 7.453 8.219 1 98.25 71 PHE B CA 1
ATOM 1758 C C . PHE B 1 71 ? -2.168 7.535 8.57 1 98.25 71 PHE B C 1
ATOM 1760 O O . PHE B 1 71 ? -2.541 7.461 9.742 1 98.25 71 PHE B O 1
ATOM 1767 N N . ASP B 1 72 ? -2.971 7.656 7.512 1 97.69 72 ASP B N 1
ATOM 1768 C CA . ASP B 1 72 ? -4.402 7.512 7.762 1 97.69 72 ASP B CA 1
ATOM 1769 C C . ASP B 1 72 ? -4.84 6.055 7.629 1 97.69 72 ASP B C 1
ATOM 1771 O O . ASP B 1 72 ? -4.004 5.16 7.48 1 97.69 72 ASP B O 1
ATOM 1775 N N . ALA B 1 73 ? -6.168 5.832 7.785 1 95.75 73 ALA B N 1
ATOM 1776 C CA . ALA B 1 73 ? -6.703 4.473 7.84 1 95.75 73 ALA B CA 1
ATOM 1777 C C . ALA B 1 73 ? -6.559 3.771 6.496 1 95.75 73 ALA B C 1
ATOM 1779 O O . ALA B 1 73 ? -6.656 2.543 6.414 1 95.75 73 ALA B O 1
ATOM 1780 N N . LEU B 1 74 ? -6.375 4.543 5.43 1 94.5 74 LEU B N 1
ATOM 1781 C CA . LEU B 1 74 ? -6.203 3.969 4.102 1 94.5 74 LEU B CA 1
ATOM 1782 C C . LEU B 1 74 ? -4.727 3.756 3.783 1 94.5 74 LEU B C 1
ATOM 1784 O O . LEU B 1 74 ? -4.383 3.312 2.688 1 94.5 74 LEU B O 1
ATOM 1788 N N . GLY B 1 75 ? -3.846 4.059 4.727 1 96.25 75 GLY B N 1
ATOM 1789 C CA . GLY B 1 75 ? -2.41 3.896 4.551 1 96.25 75 GLY B CA 1
ATOM 1790 C C . GLY B 1 75 ? -1.759 5.07 3.848 1 96.25 75 GLY B C 1
ATOM 1791 O O . GLY B 1 75 ? -0.574 5.02 3.512 1 96.25 75 GLY B O 1
ATOM 1792 N N . ARG B 1 76 ? -2.529 6.102 3.551 1 96.38 76 ARG B N 1
ATOM 1793 C CA . ARG B 1 76 ? -1.961 7.273 2.898 1 96.38 76 ARG B CA 1
ATOM 1794 C C . ARG B 1 76 ? -1.036 8.031 3.844 1 96.38 76 ARG B C 1
ATOM 1796 O O . ARG B 1 76 ? -1.308 8.125 5.043 1 96.38 76 ARG B O 1
ATOM 1803 N N . PHE B 1 77 ? 0.034 8.492 3.301 1 96.56 77 PHE B N 1
ATOM 1804 C CA . PHE B 1 77 ? 1.061 9.219 4.039 1 96.56 77 PHE B CA 1
ATOM 1805 C C . PHE B 1 77 ? 0.654 10.672 4.234 1 96.56 77 P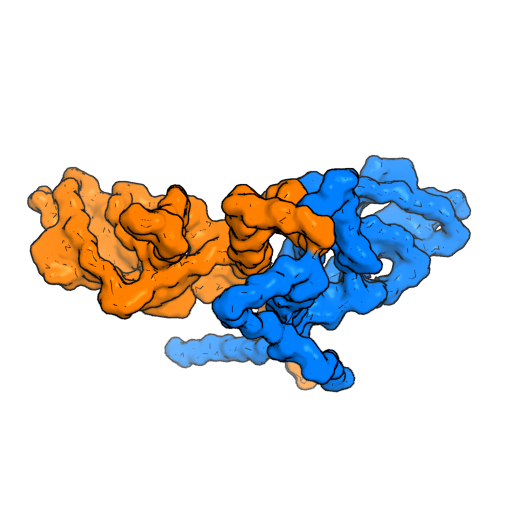HE B C 1
ATOM 1807 O O . PHE B 1 77 ? 0.566 11.438 3.268 1 96.56 77 PHE B O 1
ATOM 1814 N N . LEU B 1 78 ? 0.342 11.062 5.43 1 98.19 78 LEU B N 1
ATOM 1815 C CA . LEU B 1 78 ? 0.013 12.438 5.789 1 98.19 78 LEU B CA 1
ATOM 1816 C C . LEU B 1 78 ? 1.269 13.219 6.168 1 98.19 78 LEU B C 1
ATOM 1818 O O . LEU B 1 78 ? 2.014 12.805 7.059 1 98.19 78 LEU B O 1
ATOM 1822 N N . VAL B 1 79 ? 1.52 14.352 5.473 1 98.31 79 VAL B N 1
ATOM 1823 C CA . VAL B 1 79 ? 2.689 15.164 5.773 1 98.31 79 VAL B CA 1
ATOM 1824 C C . VAL B 1 79 ? 2.264 16.625 5.977 1 98.31 79 VAL B C 1
ATOM 1826 O O . VAL B 1 79 ? 1.591 17.203 5.121 1 98.31 79 VAL B O 1
ATOM 1829 N N . LEU B 1 80 ? 2.465 17.156 7.109 1 98.19 80 LEU B N 1
ATOM 1830 C CA . LEU B 1 80 ? 2.379 18.594 7.367 1 98.19 80 LEU B CA 1
ATOM 1831 C C . LEU B 1 80 ? 3.768 19.219 7.418 1 98.19 80 LEU B C 1
ATOM 1833 O O . LEU B 1 80 ? 4.445 19.156 8.445 1 98.19 80 LEU B O 1
ATOM 1837 N N . PRO B 1 81 ? 4.125 19.906 6.352 1 97.94 81 PRO B N 1
ATOM 1838 C CA . PRO B 1 81 ? 5.516 20.359 6.254 1 97.94 81 PRO B CA 1
ATOM 1839 C C . PRO B 1 81 ? 5.734 21.734 6.867 1 97.94 81 PRO B C 1
ATOM 1841 O O . PRO B 1 81 ? 4.789 22.344 7.363 1 97.94 81 PRO B O 1
ATOM 1844 N N . GLY B 1 82 ? 6.988 22.141 6.879 1 96.31 82 GLY B N 1
ATOM 1845 C CA . GLY B 1 82 ? 7.348 23.5 7.27 1 96.31 82 GLY B CA 1
ATOM 1846 C C . GLY B 1 82 ? 7.184 23.75 8.758 1 96.31 82 GLY B C 1
ATOM 1847 O O . GLY B 1 82 ? 7.668 22.984 9.586 1 96.31 82 GLY B O 1
ATOM 1848 N N . GLU B 1 83 ? 6.496 24.828 9.055 1 94.12 83 GLU B N 1
ATOM 1849 C CA . GLU B 1 83 ? 6.352 25.234 10.445 1 94.12 83 GLU B CA 1
ATOM 1850 C C . GLU B 1 83 ? 5.02 24.781 11.023 1 94.12 83 GLU B C 1
ATOM 1852 O O . GLU B 1 83 ? 4.652 25.156 12.141 1 94.12 83 GLU B O 1
ATOM 1857 N N . GLY B 1 84 ? 4.414 23.922 10.328 1 96.88 84 GLY B N 1
ATOM 1858 C CA . GLY B 1 84 ? 3.094 23.516 10.781 1 96.88 84 GLY B CA 1
ATOM 1859 C C . GLY B 1 84 ? 1.994 24.453 10.336 1 96.88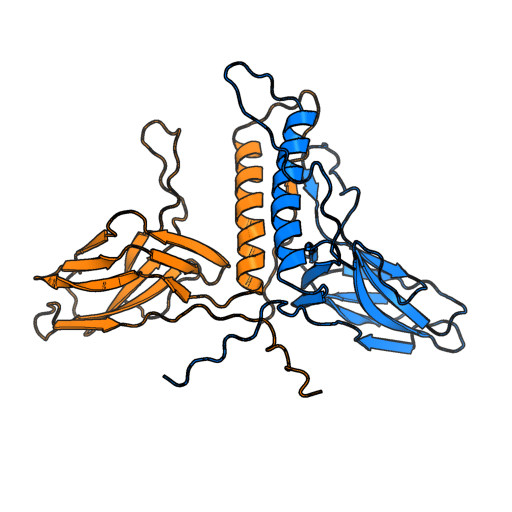 84 GLY B C 1
ATOM 1860 O O . GLY B 1 84 ? 2.016 24.953 9.211 1 96.88 84 GLY B O 1
ATOM 1861 N N . ALA B 1 85 ? 0.951 24.5 11.18 1 96.81 85 ALA B N 1
ATOM 1862 C CA . ALA B 1 85 ? -0.201 25.328 10.805 1 96.81 85 ALA B CA 1
ATOM 1863 C C . ALA B 1 85 ? -0.902 25.875 12.039 1 96.81 85 ALA B C 1
ATOM 1865 O O . ALA B 1 85 ? -0.849 25.281 13.117 1 96.81 85 ALA B O 1
ATOM 1866 N N . SER B 1 86 ? -1.518 27 11.828 1 96.81 86 SER B N 1
ATOM 1867 C CA . SER B 1 86 ? -2.375 27.609 12.844 1 96.81 86 SER B CA 1
ATOM 1868 C C . SER B 1 86 ? -3.842 27.547 12.438 1 96.81 86 SER B C 1
ATOM 1870 O O . SER B 1 86 ? -4.18 27.781 11.273 1 96.81 86 SER B O 1
ATOM 1872 N N . LEU B 1 87 ? -4.68 27.234 13.406 1 97.06 87 LEU B N 1
ATOM 1873 C CA . LEU B 1 87 ? -6.109 27.109 13.148 1 97.06 87 LEU B CA 1
ATOM 1874 C C . LEU B 1 87 ? -6.906 28.016 14.086 1 97.06 87 LEU B C 1
ATOM 1876 O O . LEU B 1 87 ? -6.566 28.156 15.258 1 97.06 87 LEU B O 1
ATOM 1880 N N . THR B 1 88 ? -7.902 28.578 13.523 1 96.38 88 THR B N 1
ATOM 1881 C CA . THR B 1 88 ? -8.898 29.234 14.359 1 96.38 88 THR B CA 1
ATOM 1882 C C . THR B 1 88 ? -9.977 28.25 14.797 1 96.38 88 THR B C 1
ATOM 1884 O O . THR B 1 88 ? -10.539 27.531 13.969 1 96.38 88 THR B O 1
ATOM 1887 N N . VAL B 1 89 ? -10.242 28.219 16.047 1 95.81 89 VAL B N 1
ATOM 1888 C CA . VAL B 1 89 ? -11.297 27.359 16.578 1 95.81 89 VAL B CA 1
ATOM 1889 C C . VAL B 1 89 ? -12.609 28.141 16.641 1 95.81 89 VAL B C 1
ATOM 1891 O O . VAL B 1 89 ? -12.727 29.109 17.391 1 95.81 89 VAL B O 1
ATOM 1894 N N . PRO B 1 90 ? -13.469 27.656 15.844 1 91.44 90 PRO B N 1
ATOM 1895 C CA . PRO B 1 90 ? -14.75 28.359 15.914 1 91.44 90 PRO B CA 1
ATOM 1896 C C . PRO B 1 90 ? -15.438 28.203 17.266 1 91.44 90 PRO B C 1
ATOM 1898 O O . PRO B 1 90 ? -15.273 27.188 17.938 1 91.44 90 PRO B O 1
ATOM 1901 N N . GLY B 1 91 ? -16.062 29.281 17.672 1 85.62 91 GLY B N 1
ATOM 1902 C CA . GLY B 1 91 ? -16.891 29.156 18.859 1 85.62 91 GLY B CA 1
ATOM 1903 C C . GLY B 1 91 ? -17.969 28.094 18.719 1 85.62 91 GLY B C 1
ATOM 1904 O O . GLY B 1 91 ? -18.312 27.688 17.609 1 85.62 91 GLY B O 1
ATOM 1905 N N . GLY B 1 92 ? -18.312 27.438 19.812 1 83.25 92 GLY B N 1
ATOM 1906 C CA . GLY B 1 92 ? -19.359 26.438 19.766 1 83.25 92 GLY B CA 1
ATOM 1907 C C . GLY B 1 92 ? -19.984 26.156 21.125 1 83.25 92 GLY B C 1
ATOM 1908 O O . GLY B 1 92 ? -19.469 26.609 22.156 1 83.25 92 GLY B O 1
ATOM 1909 N N . SER B 1 93 ? -21.141 25.531 20.984 1 83.88 93 SER B N 1
ATOM 1910 C CA . SER B 1 93 ? -21.875 25.219 22.203 1 83.88 93 SER B CA 1
ATOM 1911 C C . SER B 1 93 ? -21.438 23.891 22.812 1 83.88 93 SER B C 1
ATOM 1913 O O . SER B 1 93 ? -21.672 23.625 23.984 1 83.88 93 SER B O 1
ATOM 1915 N N . SER B 1 94 ? -20.766 23.094 21.938 1 89.62 94 SER B N 1
ATOM 1916 C CA . SER B 1 94 ? -20.297 21.812 22.469 1 89.62 94 SER B CA 1
ATOM 1917 C C . SER B 1 94 ? -19.078 22 23.375 1 89.62 94 SER B C 1
ATOM 1919 O O . SER B 1 94 ? -18.25 22.875 23.141 1 89.62 94 SER B O 1
ATOM 1921 N N . ALA B 1 95 ? -19 21.188 24.438 1 92.88 95 ALA B N 1
ATOM 1922 C CA . ALA B 1 95 ? -17.922 21.266 25.406 1 92.88 95 ALA B CA 1
ATOM 1923 C C . ALA B 1 95 ? -16.578 20.922 24.766 1 92.88 95 ALA B C 1
ATOM 1925 O O . ALA B 1 95 ? -15.516 21.281 25.297 1 92.88 95 ALA B O 1
ATOM 1926 N N . SER B 1 96 ? -16.75 20.188 23.625 1 95.62 96 SER B N 1
ATOM 1927 C CA . SER B 1 96 ? -15.5 19.766 22.984 1 95.62 96 SER B CA 1
ATOM 1928 C C . SER B 1 96 ? -15.594 19.844 21.469 1 95.62 96 SER B C 1
ATOM 1930 O O . SER B 1 96 ? -16.688 19.781 20.906 1 95.62 96 SER B O 1
ATOM 1932 N N . CYS B 1 97 ? -14.508 20.109 20.859 1 96.81 97 CYS B N 1
ATOM 1933 C CA . CYS B 1 97 ? -14.297 19.859 19.453 1 96.81 97 CYS B CA 1
ATOM 1934 C C . CYS B 1 97 ? -12.938 19.203 19.203 1 96.81 97 CYS B C 1
ATOM 1936 O O . CYS B 1 97 ? -12.203 18.922 20.156 1 96.81 97 CYS B O 1
ATOM 1938 N N . TYR B 1 98 ? -12.719 18.828 17.938 1 98.06 98 TYR B N 1
ATOM 1939 C CA . TYR B 1 98 ? -11.57 17.953 17.688 1 98.06 98 TYR B CA 1
ATOM 1940 C C . TYR B 1 98 ? -10.75 18.453 16.5 1 98.06 98 TYR B C 1
ATOM 1942 O O . TYR B 1 98 ? -11.305 19 15.547 1 98.06 98 TYR B O 1
ATOM 1950 N N . VAL B 1 99 ? -9.469 18.25 16.641 1 98.44 99 VAL B N 1
ATOM 1951 C CA . VAL B 1 99 ? -8.57 18.578 15.539 1 98.44 99 VAL B CA 1
ATOM 1952 C C . VAL B 1 99 ? -8.148 17.297 14.82 1 98.44 99 VAL B C 1
ATOM 1954 O O . VAL B 1 99 ? -7.656 16.359 15.445 1 98.44 99 VAL B O 1
ATOM 1957 N N . HIS B 1 100 ? -8.352 17.266 13.523 1 98.69 100 HIS B N 1
ATOM 1958 C CA . HIS B 1 100 ? -7.906 16.156 12.672 1 98.69 100 HIS B CA 1
ATOM 1959 C C . HIS B 1 100 ? -6.902 16.641 11.625 1 98.69 100 HIS B C 1
ATOM 1961 O O . HIS B 1 100 ? -6.934 17.812 11.227 1 98.69 100 HIS B O 1
ATOM 1967 N N . LEU B 1 101 ? -5.941 15.812 11.281 1 98.75 101 LEU B N 1
ATOM 1968 C CA . LEU B 1 101 ? -5.129 16.016 10.086 1 98.75 101 LEU B CA 1
ATOM 1969 C C . LEU B 1 101 ? -5.672 15.188 8.914 1 98.75 101 LEU B C 1
ATOM 1971 O O . LEU B 1 101 ? -5.809 13.969 9.023 1 98.75 101 LEU B O 1
ATOM 1975 N N . LEU B 1 102 ? -5.988 15.844 7.789 1 98.19 102 LEU B N 1
ATOM 1976 C CA . LEU B 1 102 ? -6.68 15.164 6.699 1 98.19 102 LEU B CA 1
ATOM 1977 C C . LEU B 1 102 ? -5.824 15.148 5.438 1 98.19 102 LEU B C 1
ATOM 1979 O O . LEU B 1 102 ? -5.172 16.141 5.113 1 98.19 102 LEU B O 1
ATOM 1983 N N . PHE B 1 103 ? -5.734 13.992 4.766 1 97.88 103 PHE B N 1
ATOM 1984 C CA . PHE B 1 103 ? -5.184 13.93 3.418 1 97.88 103 PHE B CA 1
ATOM 1985 C C . PHE B 1 103 ? -6.016 14.758 2.449 1 97.88 103 PHE B C 1
ATOM 1987 O O . PHE B 1 103 ? -7.246 14.68 2.453 1 97.88 103 PHE B O 1
ATOM 1994 N N . PRO B 1 104 ? -5.289 15.586 1.641 1 95.19 104 PRO B N 1
ATOM 1995 C CA . PRO B 1 104 ? -6.047 16.453 0.742 1 95.19 104 PRO B CA 1
ATOM 1996 C C . PRO B 1 104 ? -6.668 15.703 -0.43 1 95.19 104 PRO B C 1
ATOM 1998 O O . PRO B 1 104 ? -5.957 15.297 -1.357 1 95.19 104 PRO B O 1
ATOM 2001 N N . ASP B 1 105 ? -7.965 15.555 -0.429 1 89.56 105 ASP B N 1
ATOM 2002 C CA . ASP B 1 105 ? -8.68 14.867 -1.502 1 89.56 105 ASP B CA 1
ATOM 2003 C C . ASP B 1 105 ? -9.961 15.617 -1.87 1 89.56 105 ASP B C 1
ATOM 2005 O O . ASP B 1 105 ? -10.992 15.469 -1.204 1 89.56 105 ASP B O 1
ATOM 2009 N N . PRO B 1 106 ? -9.945 16.422 -2.945 1 90.56 106 PRO B N 1
ATOM 2010 C CA . PRO B 1 106 ? -8.836 16.531 -3.895 1 90.56 106 PRO B CA 1
ATOM 2011 C C . PRO B 1 106 ? -7.703 17.422 -3.389 1 90.56 106 PRO B C 1
ATOM 2013 O O . PRO B 1 106 ? -7.926 18.281 -2.531 1 90.56 106 PRO B O 1
ATOM 2016 N N . ALA B 1 107 ? -6.531 17.188 -3.941 1 93 107 ALA B N 1
ATOM 2017 C CA . ALA B 1 107 ? -5.371 18.016 -3.617 1 93 107 ALA B CA 1
ATOM 2018 C C . ALA B 1 107 ? -5.449 19.375 -4.328 1 93 107 ALA B C 1
ATOM 2020 O O . ALA B 1 107 ? -5.848 19.453 -5.492 1 93 107 ALA B O 1
ATOM 2021 N N . PRO B 1 108 ? -5.109 20.438 -3.568 1 93.06 108 PRO B N 1
ATOM 2022 C CA . PRO B 1 108 ? -5.09 21.75 -4.207 1 93.06 108 PRO B CA 1
ATOM 2023 C C . PRO B 1 108 ? -4.086 21.828 -5.355 1 93.06 108 PRO B C 1
ATOM 2025 O O . PRO B 1 108 ? -2.996 21.266 -5.273 1 93.06 108 PRO B O 1
ATOM 2028 N N . VAL B 1 109 ? -4.531 22.484 -6.398 1 93.62 109 VAL B N 1
ATOM 2029 C CA . VAL B 1 109 ? -3.672 22.766 -7.547 1 93.62 109 VAL B CA 1
ATOM 2030 C C . VAL B 1 109 ? -3.422 24.266 -7.668 1 93.62 109 VAL B C 1
ATOM 2032 O O . VAL B 1 109 ? -4.344 25.062 -7.52 1 93.62 109 VAL B O 1
ATOM 2035 N N . GLY B 1 110 ? -2.186 24.594 -7.793 1 93.19 110 GLY B N 1
ATOM 2036 C CA . GLY B 1 110 ? -1.83 26 -7.902 1 93.19 110 GLY B CA 1
ATOM 2037 C C . GLY B 1 110 ? -2.578 26.734 -9.008 1 93.19 110 GLY B C 1
ATOM 2038 O O . GLY B 1 110 ? -3.213 26.094 -9.852 1 93.19 110 GLY B O 1
ATOM 2039 N N . GLU B 1 111 ? -2.402 28 -9.094 1 92.94 111 GLU B N 1
ATOM 2040 C CA . GLU B 1 111 ? -3.143 28.859 -10.008 1 92.94 111 GLU B CA 1
ATOM 2041 C C . GLU B 1 111 ? -2.814 28.531 -11.469 1 92.94 111 GLU B C 1
ATOM 2043 O O . GLU B 1 111 ? -3.699 28.531 -12.32 1 92.94 111 GLU B O 1
ATOM 2048 N N . ASP B 1 112 ? -1.615 28.234 -11.719 1 92.5 112 ASP B N 1
ATOM 2049 C CA . ASP B 1 112 ? -1.22 28 -13.102 1 92.5 112 ASP B CA 1
ATOM 2050 C C . ASP B 1 112 ? -1.503 26.547 -13.508 1 92.5 112 ASP B C 1
ATOM 2052 O O . ASP B 1 112 ? -1.262 26.156 -14.648 1 92.5 112 ASP B O 1
ATOM 2056 N N . GLY B 1 113 ? -1.966 25.781 -12.539 1 92.38 113 GLY B N 1
ATOM 2057 C CA . GLY B 1 113 ? -2.404 24.422 -12.836 1 92.38 113 GLY B CA 1
ATOM 2058 C C . GLY B 1 113 ? -1.257 23.453 -12.984 1 92.38 113 GLY B C 1
ATOM 2059 O O . GLY B 1 113 ? -1.456 22.312 -13.414 1 92.38 113 GLY B O 1
ATOM 2060 N N . THR B 1 114 ? -0.073 23.781 -12.625 1 91.06 114 THR B N 1
ATOM 2061 C CA . THR B 1 114 ? 1.102 22.984 -12.93 1 91.06 114 THR B CA 1
ATOM 2062 C C . THR B 1 114 ? 1.525 22.156 -11.711 1 91.06 114 THR B C 1
ATOM 2064 O O . THR B 1 114 ? 1.967 21.016 -11.852 1 91.06 114 THR B O 1
ATOM 2067 N N . ILE B 1 115 ? 1.319 22.766 -10.539 1 92.88 115 ILE B N 1
ATOM 2068 C CA . ILE B 1 115 ? 1.813 22.141 -9.328 1 92.88 115 ILE B CA 1
ATOM 2069 C C . ILE B 1 115 ? 0.639 21.781 -8.422 1 92.88 115 ILE B C 1
ATOM 2071 O O . ILE B 1 115 ? -0.235 22.609 -8.164 1 92.88 115 ILE B O 1
ATOM 2075 N N . MET B 1 116 ? 0.625 20.5 -8.031 1 93.69 116 MET B N 1
ATOM 2076 C CA . MET B 1 116 ? -0.314 20.031 -7.023 1 93.69 116 MET B CA 1
ATOM 2077 C C . MET B 1 116 ? 0.372 19.891 -5.668 1 93.69 116 MET B C 1
ATOM 2079 O O . MET B 1 116 ? 1.547 19.516 -5.598 1 93.69 116 MET B O 1
ATOM 2083 N N . ASP B 1 117 ? -0.31 20.219 -4.605 1 93.75 117 ASP B N 1
ATOM 2084 C CA . ASP B 1 117 ? 0.254 20.125 -3.264 1 93.75 117 ASP B CA 1
ATOM 2085 C C . ASP B 1 117 ? -0.449 19.047 -2.443 1 93.75 117 ASP B C 1
ATOM 2087 O O . ASP B 1 117 ? -1.64 19.172 -2.145 1 93.75 117 ASP B O 1
ATOM 2091 N N . LEU B 1 118 ? 0.295 17.953 -2.02 1 95.06 118 LEU B N 1
ATOM 2092 C CA . LEU B 1 118 ? -0.276 16.844 -1.27 1 95.06 118 LEU B CA 1
ATOM 2093 C C . LEU B 1 118 ? -0.117 17.047 0.231 1 95.06 118 LEU B C 1
ATOM 2095 O O . LEU B 1 118 ? -0.328 16.125 1.021 1 95.06 118 LEU B O 1
ATOM 2099 N N . ALA B 1 119 ? 0.187 18.312 0.655 1 96.5 119 ALA B N 1
ATOM 2100 C CA . ALA B 1 119 ? 0.279 18.594 2.086 1 96.5 119 ALA B CA 1
ATOM 2101 C C . ALA B 1 119 ? -1.048 18.312 2.785 1 96.5 119 ALA B C 1
ATOM 2103 O O . ALA B 1 119 ? -2.104 18.766 2.328 1 96.5 119 ALA B O 1
ATOM 2104 N N . ALA B 1 120 ? -0.941 17.531 3.889 1 97.81 120 ALA B N 1
ATOM 2105 C CA . ALA B 1 120 ? -2.133 17.312 4.707 1 97.81 120 ALA B CA 1
ATOM 2106 C C . ALA B 1 120 ? -2.561 18.609 5.398 1 97.81 120 ALA B C 1
ATOM 2108 O O . ALA B 1 120 ? -1.733 19.484 5.652 1 97.81 120 ALA B O 1
ATOM 2109 N N . ALA B 1 121 ? -3.816 18.625 5.668 1 96.5 121 ALA B N 1
ATOM 2110 C CA . ALA B 1 121 ? -4.363 19.859 6.227 1 96.5 121 ALA B CA 1
ATOM 2111 C C . ALA B 1 121 ? -5.086 19.594 7.543 1 96.5 121 ALA B C 1
ATOM 2113 O O . ALA B 1 121 ? -5.969 18.734 7.609 1 96.5 121 ALA B O 1
ATOM 2114 N N . PRO B 1 122 ? -4.719 20.359 8.578 1 98.12 122 PRO B N 1
ATOM 2115 C CA . PRO B 1 122 ? -5.492 20.219 9.812 1 98.12 122 PRO B CA 1
ATOM 2116 C C . PRO B 1 122 ? -6.852 20.922 9.734 1 98.12 122 PRO B C 1
ATOM 2118 O O . PRO B 1 122 ? -6.98 21.953 9.086 1 98.12 122 PRO B O 1
ATOM 2121 N N . ARG B 1 123 ? -7.816 20.297 10.414 1 97.31 123 ARG B N 1
ATOM 2122 C CA . ARG B 1 123 ? -9.172 20.828 10.461 1 97.31 123 ARG B CA 1
ATOM 2123 C C . ARG B 1 123 ? -9.797 20.625 11.836 1 97.31 123 ARG B C 1
ATOM 2125 O O . ARG B 1 123 ? -9.5 19.656 12.516 1 97.31 123 ARG B O 1
ATOM 2132 N N . VAL B 1 124 ? -10.633 21.562 12.18 1 97.06 124 VAL B N 1
ATOM 2133 C CA . VAL B 1 124 ? -11.422 21.406 13.391 1 97.06 124 VAL B CA 1
ATOM 2134 C C . VAL B 1 124 ? -12.773 20.797 13.055 1 97.06 124 VAL B C 1
ATOM 2136 O O . VAL B 1 124 ? -13.43 21.203 12.086 1 97.06 124 VAL B O 1
ATOM 2139 N N . GLY B 1 125 ? -13.109 19.797 13.773 1 95.19 125 GLY B N 1
ATOM 2140 C CA . GLY B 1 125 ? -14.398 19.141 13.602 1 95.19 125 GLY B CA 1
ATOM 2141 C C . GLY B 1 125 ? -15.117 18.891 14.914 1 95.19 125 GLY B C 1
ATOM 2142 O O . GLY B 1 125 ? -14.523 19 15.984 1 95.19 125 GLY B O 1
ATOM 2143 N N . ASP B 1 126 ? -16.375 18.453 14.805 1 93.88 126 ASP B N 1
ATOM 2144 C CA . ASP B 1 126 ? -17.203 18.312 15.992 1 93.88 126 ASP B CA 1
ATOM 2145 C C . ASP B 1 126 ? -17.25 16.859 16.453 1 93.88 126 ASP B C 1
ATOM 2147 O O . ASP B 1 126 ? -17.828 16.547 17.5 1 93.88 126 ASP B O 1
ATOM 2151 N N . THR B 1 127 ? -16.719 16.016 15.68 1 94.69 127 THR B N 1
ATOM 2152 C CA . THR B 1 127 ? -16.75 14.602 16.031 1 94.69 127 THR B CA 1
ATOM 2153 C C . THR B 1 127 ? -15.359 14.078 16.359 1 94.69 127 THR B C 1
ATOM 2155 O O . THR B 1 127 ? -14.375 14.5 15.734 1 94.69 127 THR B O 1
ATOM 2158 N N . GLU B 1 128 ? -15.305 13.18 17.297 1 96.31 128 GLU B N 1
ATOM 2159 C CA . GLU B 1 128 ? -14.039 12.594 17.703 1 96.31 128 GLU B CA 1
ATOM 2160 C C . GLU B 1 128 ? -13.5 11.641 16.625 1 96.31 128 GLU B C 1
ATOM 2162 O O . GLU B 1 128 ? -12.289 11.594 16.391 1 96.31 128 GLU B O 1
ATOM 2167 N N . GLU B 1 129 ? -14.398 10.93 16 1 95.5 129 GLU B N 1
ATOM 2168 C CA . GLU B 1 129 ? -14 9.93 15.023 1 95.5 129 GLU B CA 1
ATOM 2169 C C . GLU B 1 129 ? -13.359 10.578 13.797 1 95.5 129 GLU B C 1
ATOM 2171 O O . GLU B 1 129 ? -13.922 11.492 13.203 1 95.5 129 GLU B O 1
ATOM 2176 N N . ALA B 1 130 ? -12.195 10.125 13.531 1 95.44 130 ALA B N 1
ATOM 2177 C CA . ALA B 1 130 ? -11.523 10.625 12.336 1 95.44 130 ALA B CA 1
ATOM 2178 C C . ALA B 1 130 ? -12.125 10.023 11.07 1 95.44 130 ALA B C 1
ATOM 2180 O O . ALA B 1 130 ? -12.461 8.836 11.039 1 95.44 130 ALA B O 1
ATOM 2181 N N . PRO B 1 131 ? -12.25 10.906 10.07 1 93.94 131 PRO B N 1
ATOM 2182 C CA . PRO B 1 131 ? -12.617 10.305 8.781 1 93.94 131 PRO B CA 1
ATOM 2183 C C . PRO B 1 131 ? -11.562 9.336 8.266 1 93.94 131 PRO B C 1
ATOM 2185 O O . PRO B 1 131 ? -10.438 9.312 8.766 1 93.94 131 PRO B O 1
ATOM 2188 N N . ASP B 1 132 ? -11.867 8.555 7.152 1 92.69 132 ASP B N 1
ATOM 2189 C CA . ASP B 1 132 ? -10.961 7.543 6.613 1 92.69 132 ASP B CA 1
ATOM 2190 C C . ASP B 1 132 ? -9.664 8.18 6.125 1 92.69 132 ASP B C 1
ATOM 2192 O O . ASP B 1 132 ? -8.602 7.547 6.164 1 92.69 132 ASP B O 1
ATOM 2196 N N . ASN B 1 133 ? -9.812 9.398 5.699 1 95.31 133 ASN B N 1
ATOM 2197 C CA . ASN B 1 133 ? -8.641 10.055 5.125 1 95.31 133 ASN B CA 1
ATOM 2198 C C . ASN B 1 133 ? -7.918 10.914 6.156 1 95.31 133 ASN B C 1
ATOM 2200 O O . ASN B 1 133 ? -7.238 11.883 5.801 1 95.31 133 ASN B O 1
ATOM 2204 N N . GLY B 1 134 ? -8.125 10.633 7.402 1 97.62 134 GLY B N 1
ATOM 2205 C CA . GLY B 1 134 ? -7.465 11.477 8.383 1 97.62 134 GLY B CA 1
ATOM 2206 C C . GLY B 1 134 ? -7.113 10.75 9.664 1 97.62 134 GLY B C 1
ATOM 2207 O O . GLY B 1 134 ? -7.367 9.555 9.797 1 97.62 134 GLY B O 1
ATOM 2208 N N . VAL B 1 135 ? -6.453 11.531 10.602 1 98.38 135 VAL B N 1
ATOM 2209 C CA . VAL B 1 135 ? -6.094 11.047 11.93 1 98.38 135 VAL B CA 1
ATOM 2210 C C . VAL B 1 135 ? -6.453 12.094 12.977 1 98.38 135 VAL B C 1
ATOM 2212 O O . VAL B 1 135 ? -6.352 13.297 12.719 1 98.38 135 VAL B O 1
ATOM 2215 N N . LEU B 1 136 ? -6.895 11.625 14.117 1 98.75 136 LEU B N 1
ATOM 2216 C CA . LEU B 1 136 ? -7.207 12.5 15.242 1 98.75 136 LEU B CA 1
ATOM 2217 C C . LEU B 1 136 ? -5.934 12.984 15.922 1 98.75 136 LEU B C 1
ATOM 2219 O O . LEU B 1 136 ? -5.035 12.195 16.203 1 98.75 136 LEU B O 1
ATOM 2223 N N . LEU B 1 137 ? -5.891 14.289 16.172 1 98.75 137 LEU B N 1
ATOM 2224 C CA . LEU B 1 137 ? -4.688 14.836 16.797 1 98.75 137 LEU B CA 1
ATOM 2225 C C . LEU B 1 137 ? -4.973 15.32 18.219 1 98.75 137 LEU B C 1
ATOM 2227 O O . LEU B 1 137 ? -4.137 15.164 19.109 1 98.75 137 LEU B O 1
ATOM 2231 N N . ALA B 1 138 ? -6.156 15.93 18.422 1 98.75 138 ALA B N 1
ATOM 2232 C CA . ALA B 1 138 ? -6.383 16.562 19.734 1 98.75 138 ALA B CA 1
ATOM 2233 C C . ALA B 1 138 ? -7.871 16.766 19.984 1 98.75 138 ALA B C 1
ATOM 2235 O O . ALA B 1 138 ? -8.672 16.812 19.047 1 98.75 138 ALA B O 1
ATOM 2236 N N . GLU B 1 139 ? -8.188 16.828 21.188 1 98.44 139 GLU B N 1
ATOM 2237 C CA . GLU B 1 139 ? -9.461 17.328 21.688 1 98.44 139 GLU B CA 1
ATOM 2238 C C . GLU B 1 139 ? -9.312 18.734 22.281 1 98.44 139 GLU B C 1
ATOM 2240 O O . GLU B 1 139 ? -8.422 18.969 23.109 1 98.44 139 GLU B O 1
ATOM 2245 N N . ILE B 1 140 ? -10.117 19.609 21.75 1 97.44 140 ILE B N 1
ATOM 2246 C CA . ILE B 1 140 ? -10.148 20.969 22.297 1 97.44 140 ILE B CA 1
ATOM 2247 C C . ILE B 1 140 ? -11.312 21.109 23.266 1 97.44 140 ILE B C 1
ATOM 2249 O O . ILE B 1 140 ? -12.469 20.891 22.906 1 97.44 140 ILE B O 1
ATOM 2253 N N . ARG B 1 141 ? -10.992 21.5 24.438 1 96.62 141 ARG B N 1
ATOM 2254 C CA . ARG B 1 141 ? -12.031 21.75 25.438 1 96.62 141 ARG B CA 1
ATOM 2255 C C . ARG B 1 141 ? -12.406 23.219 25.484 1 96.62 141 ARG B C 1
ATOM 2257 O O . ARG B 1 141 ? -11.539 24.094 25.391 1 96.62 141 ARG B O 1
ATOM 2264 N N . ARG B 1 142 ? -13.633 23.422 25.656 1 94.25 142 ARG B N 1
ATOM 2265 C CA . ARG B 1 142 ? -14.148 24.797 25.703 1 94.25 142 ARG B CA 1
ATOM 2266 C C . ARG B 1 142 ? -14.688 25.125 27.094 1 94.25 142 ARG B C 1
ATOM 2268 O O . ARG B 1 142 ? -15.18 24.234 27.797 1 94.25 142 ARG B O 1
ATOM 2275 N N . ASP B 1 143 ? -14.586 26.391 27.406 1 91.12 143 ASP B N 1
ATOM 2276 C CA . ASP B 1 143 ? -15.195 26.828 28.656 1 91.12 143 ASP B CA 1
ATOM 2277 C C . ASP B 1 143 ? -16.656 27.188 28.453 1 91.12 143 ASP B C 1
ATOM 2279 O O . ASP B 1 143 ? -17.219 26.969 27.375 1 91.12 143 ASP B O 1
ATOM 2283 N N . ALA B 1 144 ? -17.219 27.688 29.531 1 89.5 144 ALA B N 1
ATOM 2284 C CA . ALA B 1 144 ? -18.656 27.969 29.516 1 89.5 144 ALA B CA 1
ATOM 2285 C C . ALA B 1 144 ? -19 29.047 28.484 1 89.5 144 ALA B C 1
ATOM 2287 O O . ALA B 1 144 ? -20.125 29.109 28 1 89.5 144 ALA B O 1
ATOM 2288 N N . ALA B 1 145 ? -18.047 29.938 28.125 1 88.31 145 ALA B N 1
ATOM 2289 C CA . ALA B 1 145 ? -18.25 31.016 27.172 1 88.31 145 ALA B CA 1
ATOM 2290 C C . ALA B 1 145 ? -17.969 30.547 25.75 1 88.31 145 ALA B C 1
ATOM 2292 O O . ALA B 1 145 ? -18.125 31.297 24.781 1 88.31 145 ALA B O 1
ATOM 2293 N N . GLY B 1 146 ? -17.547 29.266 25.625 1 88.44 146 GLY B N 1
ATOM 2294 C CA . GLY B 1 146 ? -17.25 28.703 24.312 1 88.44 146 GLY B CA 1
ATOM 2295 C C . GLY B 1 146 ? -15.828 28.953 23.859 1 88.44 146 GLY B C 1
ATOM 2296 O O . GLY B 1 146 ? -15.477 28.656 22.719 1 88.44 146 GLY B O 1
ATOM 2297 N N . ALA B 1 147 ? -15.039 29.5 24.766 1 89.44 147 ALA B N 1
ATOM 2298 C CA . ALA B 1 147 ? -13.633 29.781 24.453 1 89.44 147 ALA B CA 1
ATOM 2299 C C . ALA B 1 147 ? -12.758 28.562 24.734 1 89.44 147 ALA B C 1
ATOM 2301 O O . ALA B 1 147 ? -13.133 27.688 25.5 1 89.44 147 ALA B O 1
ATOM 2302 N N . VAL B 1 148 ? -11.617 28.531 24.062 1 94.56 148 VAL B N 1
ATOM 2303 C CA . VAL B 1 148 ? -10.688 27.438 24.25 1 94.56 148 VAL B CA 1
ATOM 2304 C C . VAL B 1 148 ? -10.164 27.438 25.688 1 94.56 148 VAL B C 1
ATOM 2306 O O . VAL B 1 148 ? -9.57 28.422 26.141 1 94.56 148 VAL B O 1
ATOM 2309 N N . ALA B 1 149 ? -10.344 26.344 26.344 1 93.56 149 ALA B N 1
ATOM 2310 C CA . ALA B 1 149 ? -9.938 26.234 27.75 1 93.56 149 ALA B CA 1
ATOM 2311 C C . ALA B 1 149 ? -8.773 25.25 27.891 1 93.56 149 ALA B C 1
ATOM 2313 O O . ALA B 1 149 ? -8.07 25.266 28.906 1 93.56 149 ALA B O 1
ATOM 2314 N N . GLY B 1 150 ? -8.633 24.391 26.922 1 95.75 150 GLY B N 1
ATOM 2315 C CA . GLY B 1 150 ? -7.539 23.438 27 1 95.75 150 GLY B CA 1
ATOM 2316 C C . GLY B 1 150 ? -7.434 22.578 25.75 1 95.75 150 GLY B C 1
ATOM 2317 O O . GLY B 1 150 ? -8.352 22.531 24.938 1 95.75 150 GLY B O 1
ATOM 2318 N N . VAL B 1 151 ? -6.242 21.953 25.672 1 97.88 151 VAL B N 1
ATOM 2319 C CA . VAL B 1 151 ? -5.977 21.031 24.578 1 97.88 151 VAL B CA 1
ATOM 2320 C C . VAL B 1 151 ? -5.516 19.688 25.125 1 97.88 151 VAL B C 1
ATOM 2322 O O . VAL B 1 151 ? -4.574 19.625 25.922 1 97.88 151 VAL B O 1
ATOM 2325 N N . ILE B 1 152 ? -6.207 18.656 24.766 1 98.25 152 ILE B N 1
ATOM 2326 C CA . ILE B 1 152 ? -5.844 17.312 25.188 1 98.25 152 ILE B CA 1
ATOM 2327 C C . ILE B 1 152 ? -5.246 16.547 24 1 98.25 152 ILE B C 1
ATOM 2329 O O . ILE B 1 152 ? -5.883 16.406 22.969 1 98.25 152 ILE B O 1
ATOM 2333 N N . ASP B 1 153 ? -4.039 16.062 24.234 1 98.56 153 ASP B N 1
ATOM 2334 C CA . ASP B 1 153 ? -3.363 15.281 23.203 1 98.56 153 ASP B CA 1
ATOM 2335 C C . ASP B 1 153 ? -4.066 13.945 22.969 1 98.56 153 ASP B C 1
ATOM 2337 O O . ASP B 1 153 ? -4.211 13.148 23.906 1 98.56 153 ASP B O 1
ATOM 2341 N N . ARG B 1 154 ? -4.488 13.742 21.734 1 98.5 154 ARG B N 1
ATOM 2342 C CA . ARG B 1 154 ? -5.184 12.508 21.391 1 98.5 154 ARG B CA 1
ATOM 2343 C C . ARG B 1 154 ? -4.438 11.727 20.312 1 98.5 154 ARG B C 1
ATOM 2345 O O . ARG B 1 154 ? -4.969 10.766 19.75 1 98.5 154 ARG B O 1
ATOM 2352 N N . ARG B 1 155 ? -3.15 12.125 20.047 1 98.44 155 ARG B N 1
ATOM 2353 C CA . ARG B 1 155 ? -2.355 11.43 19.031 1 98.44 155 ARG B CA 1
ATOM 2354 C C . ARG B 1 155 ? -2.137 9.977 19.422 1 98.44 155 ARG B C 1
ATOM 2356 O O . ARG B 1 155 ? -1.783 9.672 20.562 1 98.44 155 ARG B O 1
ATOM 2363 N N . GLN B 1 156 ? -2.396 9.133 18.5 1 97.19 156 GLN B N 1
ATOM 2364 C CA . GLN B 1 156 ? -2.029 7.727 18.641 1 97.19 156 GLN B CA 1
ATOM 2365 C C . GLN B 1 156 ? -0.823 7.387 17.766 1 97.19 156 GLN B C 1
ATOM 2367 O O . GLN B 1 156 ? -0.8 7.711 16.578 1 97.19 156 GLN B O 1
ATOM 2372 N N . PRO B 1 157 ? 0.203 6.723 18.344 1 97.44 157 PRO B N 1
ATOM 2373 C CA . PRO B 1 157 ? 1.373 6.379 17.531 1 97.44 157 PRO B CA 1
ATOM 2374 C C . PRO B 1 157 ? 1.088 5.266 16.531 1 97.44 157 PRO B C 1
ATOM 2376 O O . PRO B 1 157 ? 0.262 4.387 16.797 1 97.44 157 PRO B O 1
ATOM 2379 N N . VAL B 1 158 ? 1.759 5.328 15.414 1 95.81 158 VAL B N 1
ATOM 2380 C CA . VAL B 1 158 ? 1.756 4.223 14.461 1 95.81 158 VAL B CA 1
ATOM 2381 C C . VAL B 1 158 ? 2.408 2.994 15.086 1 95.81 158 VAL B C 1
ATOM 2383 O O . VAL B 1 158 ? 3.438 3.104 15.758 1 95.81 158 VAL B O 1
ATOM 2386 N N . ARG B 1 159 ? 1.824 1.906 14.891 1 93.38 159 ARG B N 1
ATOM 2387 C CA . ARG B 1 159 ? 2.373 0.628 15.336 1 93.38 159 ARG B CA 1
ATOM 2388 C C . ARG B 1 159 ? 2.467 -0.357 14.172 1 93.38 159 ARG B C 1
ATOM 2390 O O . ARG B 1 159 ? 1.739 -0.233 13.188 1 93.38 159 ARG B O 1
ATOM 2397 N N . SER B 1 160 ? 3.365 -1.286 14.32 1 91.75 160 SER B N 1
ATOM 2398 C CA . SER B 1 160 ? 3.479 -2.352 13.328 1 91.75 160 SER B CA 1
ATOM 2399 C C . SER B 1 160 ? 2.33 -3.346 13.453 1 91.75 160 SER B C 1
ATOM 2401 O O . SER B 1 160 ? 1.917 -3.691 14.562 1 91.75 160 SER B O 1
ATOM 2403 N N . ARG B 1 161 ? 1.822 -3.82 12.297 1 92.06 161 ARG B N 1
ATOM 2404 C CA . ARG B 1 161 ? 0.823 -4.883 12.305 1 92.06 161 ARG B CA 1
ATOM 2405 C C . ARG B 1 161 ? 1.485 -6.258 12.273 1 92.06 161 ARG B C 1
ATOM 2407 O O . ARG B 1 161 ? 0.813 -7.277 12.43 1 92.06 161 ARG B O 1
ATOM 2414 N N . LEU B 1 162 ? 2.791 -6.23 12.07 1 89.25 162 LEU B N 1
ATOM 2415 C CA . LEU B 1 162 ? 3.496 -7.5 11.898 1 89.25 162 LEU B CA 1
ATOM 2416 C C . LEU B 1 162 ? 3.674 -8.203 13.242 1 89.25 162 LEU B C 1
ATOM 2418 O O . LEU B 1 162 ? 3.82 -7.547 14.281 1 89.25 162 LEU B O 1
ATOM 2422 N N . PRO B 1 163 ? 3.596 -9.555 13.195 1 79.62 163 PRO B N 1
ATOM 2423 C CA . PRO B 1 163 ? 3.832 -10.305 14.43 1 79.62 163 PRO B CA 1
ATOM 2424 C C . PRO B 1 163 ? 5.234 -10.086 14.992 1 79.62 163 PRO B C 1
ATOM 2426 O O . PRO B 1 163 ? 6.172 -9.828 14.242 1 79.62 163 PRO B O 1
ATOM 2429 N N . ALA B 1 164 ? 5.371 -9.984 16.406 1 66.25 164 ALA B N 1
ATOM 2430 C CA . ALA B 1 164 ? 6.641 -9.773 17.094 1 66.25 164 ALA B CA 1
ATOM 2431 C C . ALA B 1 164 ? 7.598 -10.938 16.844 1 66.25 164 ALA B C 1
ATOM 2433 O O . ALA B 1 164 ? 7.168 -12.078 16.672 1 66.25 164 ALA B O 1
ATOM 2434 N N . GLN B 1 165 ? 8.828 -10.688 16.328 1 57.78 165 GLN B N 1
ATOM 2435 C CA . GLN B 1 165 ? 9.82 -11.742 16.141 1 57.78 165 GLN B CA 1
ATOM 2436 C C . GLN B 1 165 ? 10.094 -12.469 17.453 1 57.78 165 GLN B C 1
ATOM 2438 O O . GLN B 1 165 ? 10.297 -11.828 18.5 1 57.78 165 GLN B O 1
ATOM 2443 N N . LEU B 1 166 ? 9.562 -13.609 17.672 1 46.19 166 LEU B N 1
ATOM 2444 C CA . LEU B 1 166 ? 10 -14.438 18.781 1 46.19 166 LEU B CA 1
ATOM 2445 C C . LEU B 1 166 ? 11.516 -14.594 18.781 1 46.19 166 LEU B C 1
ATOM 2447 O O . LEU B 1 166 ? 12.117 -14.906 17.75 1 46.19 166 LEU B O 1
ATOM 2451 N N . THR B 1 167 ? 12.219 -13.672 19.484 1 42.41 167 THR B N 1
ATOM 2452 C CA . THR B 1 167 ? 13.609 -14.008 19.781 1 42.41 167 THR B CA 1
ATOM 2453 C C . THR B 1 167 ? 13.742 -15.492 20.125 1 42.41 167 THR B C 1
ATOM 2455 O O . THR B 1 167 ? 12.914 -16.047 20.844 1 42.41 167 THR B O 1
ATOM 2458 N N . ASP B 1 168 ? 14.078 -16.312 19.219 1 32.09 168 ASP B N 1
ATOM 2459 C CA . ASP B 1 168 ? 14.602 -17.594 19.688 1 32.09 168 ASP B CA 1
ATOM 2460 C C . ASP B 1 168 ? 15.57 -17.406 20.844 1 32.09 168 ASP B C 1
ATOM 2462 O O . ASP B 1 168 ? 16.562 -16.688 20.719 1 32.09 168 ASP B O 1
ATOM 2466 N N . ALA B 1 169 ? 15.094 -17.422 22.125 1 31.98 169 ALA B N 1
ATOM 2467 C CA . ALA B 1 169 ? 15.977 -17.891 23.188 1 31.98 169 ALA B CA 1
ATOM 2468 C C . ALA B 1 169 ? 16.641 -19.219 22.797 1 31.98 169 ALA B C 1
ATOM 2470 O O . ALA B 1 169 ? 17.219 -19.891 23.656 1 31.98 169 ALA B O 1
ATOM 2471 N N . GLY B 1 170 ? 16.906 -19.531 21.531 1 21.91 170 GLY B N 1
ATOM 2472 C CA . GLY B 1 170 ? 17.906 -20.578 21.578 1 21.91 170 GLY B CA 1
ATOM 2473 C C . GLY B 1 170 ? 19.281 -20.062 21.969 1 21.91 170 GLY B C 1
ATOM 2474 O O . GLY B 1 170 ? 19.562 -18.875 21.828 1 21.91 170 GLY B O 1
#

Solvent-accessible surface area (backbone atoms only — not comparable to full-atom values): 18509 Å² total; per-residue (Å²): 125,82,82,83,74,63,92,65,64,80,57,67,79,80,90,52,91,89,62,80,84,43,29,66,56,51,44,49,36,53,50,31,57,54,46,50,52,12,49,50,39,39,69,42,30,46,50,22,38,67,41,70,43,52,64,40,78,66,52,76,52,30,35,30,32,39,28,30,33,27,26,17,68,62,14,41,77,32,35,30,37,46,82,34,48,77,44,76,55,75,73,46,89,56,60,53,34,18,35,32,40,28,53,44,82,77,50,55,60,45,92,86,45,48,42,22,39,50,45,27,43,76,44,80,40,79,53,76,74,53,56,62,55,18,34,45,30,27,39,36,32,33,44,97,88,25,43,66,68,45,68,44,86,50,64,41,66,32,32,59,64,60,78,79,74,72,71,68,83,115,127,83,79,82,42,56,68,65,66,41,45,35,68,35,67,41,79,88,60,79,83,42,74,67,56,53,48,48,37,54,50,33,57,54,47,52,52,12,48,49,40,38,62,45,29,46,50,21,39,72,42,71,43,51,62,42,77,66,51,76,52,30,33,32,33,39,30,32,34,28,27,17,66,61,15,42,76,31,35,32,61,83,83,35,48,76,43,77,54,74,72,45,88,56,59,52,34,19,35,31,43,28,52,44,81,77,49,55,58,44,92,86,65,81,50,71,47,70,54,27,44,77,43,80,39,78,53,75,73,55,56,62,54,18,33,45,28,28,38,36,32,34,43,97,88,26,43,64,66,44,66,42,84,51,63,42,67,50,41,73,60,50,59,80,72,74,71,71,85,114

pLDDT: mean 91.82, std 12.02, range [21.91, 98.75]

Secondary structure (DSSP, 8-state):
------TTTT------TT----HHHHHHHHHHHHHHHHHHHHHHB-SEEEEE--EEEEETTEEEE-SEEEE-TT--EEEE-TT-EEEE----SSSEEEEEEE--SSPPB-TTSSEEE---EEEEES-SSPPTTEEEEEEEEE-TTS-EEEEEE---B--B-S--------/-PPP--TTTTEEEPP-TT----HHHHHHHHHHHHHHHHHHHHHHB-SEEEEE--EEEEETTEEEE-SEEEE-TT--EEEE-TT-EEEE----SSSEEEEEEE--SSPPB-TTSS-B----EEEEES-SSPPTTEEEEEEEEE-TTS-EEEEEE---B--B-SPP------

Organism: NCBI:txid1064539

Radius of gyration: 24.21 Å; Cα contacts (8 Å, |Δi|>4): 766; chains: 2; bounding box: 46×75×61 Å